Protein AF-A0A1T4VAJ1-F1 (afdb_monomer_lite)

Sequence (185 aa):
MGLVNEIINKNGEKVVIETMNCLQVTEAFKRIKGWEIISSFSVGGFLYLGFSKNMPGKMIVISDSKAKILDCNDGSLVECNAEYDEREYVAICDMIEDEYITLVGPYGGSISHETTSGERVEIEYLGEKVTPYKTLKYEQILFVDTMGNREIIYRSNPPYLYGFSDDGNYFVLADDGGIDVLRRI

Radius of gyration: 16.95 Å; chains: 1; bounding box: 41×31×48 Å

Secondary structure (DSSP, 8-state):
-PPEEEEE-TTS-EEEEEPPPHHHHHHHHTTSTTEEEEEEE--TTEEEEEE-SSSTTEEEEEESS-EEEEETTT--EEEE-EEEETTTTEEEETTEEEEEEEPEETTEE--BSB-TTS-EEEEEEEEEEE-SS-EEEEEEEEEE-TT--EEEEEEESPPSEEEE-TTSSEEEEEETTEEEEEEE-

Organism: NCBI:txid39495

Foldseek 3Di:
DFDWDFFQFPVRDTDIDGFDDPVSLQVLQVPDPQKDWQEWDADPQWFKKFADPVQRQWMWTDGPVFIWIARNVRRDIDTWDKDADLVQQWIDTPVDPPDTTHIAWLSDTDAAQAAPLGKGKDKAWGGWDDDPVDIFTWIWIWTQDSVRDTTTNGIGGDAGDWHAGNNRQKIWTHHNRHIIMMGGD

Structure (mmCIF, N/CA/C/O backbone):
data_AF-A0A1T4VAJ1-F1
#
_entry.id   AF-A0A1T4VAJ1-F1
#
loop_
_atom_site.group_PDB
_atom_site.id
_atom_site.type_symbol
_atom_site.label_atom_id
_atom_site.label_alt_id
_atom_site.label_comp_id
_atom_site.label_asym_id
_atom_site.label_entity_id
_atom_site.label_seq_id
_atom_site.pdbx_PDB_ins_code
_atom_site.Cartn_x
_atom_site.Cartn_y
_atom_site.Cartn_z
_atom_site.occupancy
_atom_site.B_iso_or_equiv
_atom_site.auth_seq_id
_atom_site.auth_comp_id
_atom_site.auth_asym_id
_atom_site.auth_atom_id
_atom_site.pdbx_PDB_model_num
ATOM 1 N N . MET A 1 1 ? -4.307 -13.082 17.504 1.00 61.44 1 MET A N 1
ATOM 2 C CA . MET A 1 1 ? -5.478 -12.296 17.954 1.00 61.44 1 MET A CA 1
ATOM 3 C C . MET A 1 1 ? -5.102 -10.829 17.848 1.00 61.44 1 MET A C 1
ATOM 5 O O . MET A 1 1 ? -3.915 -10.540 17.986 1.00 61.44 1 MET A O 1
ATOM 9 N N . GLY A 1 2 ? -6.035 -9.948 17.494 1.00 77.56 2 GLY A N 1
ATOM 10 C CA . GLY A 1 2 ? -5.771 -8.516 17.361 1.00 77.56 2 GLY A CA 1
ATOM 11 C C . GLY A 1 2 ? -5.472 -7.838 18.698 1.00 77.56 2 GLY A C 1
ATOM 12 O O . GLY A 1 2 ? -5.659 -8.445 19.756 1.00 77.56 2 GLY A O 1
ATOM 13 N N . LEU A 1 3 ? -5.016 -6.581 18.678 1.00 85.81 3 LEU A N 1
ATOM 14 C CA . LEU A 1 3 ? -4.903 -5.793 19.909 1.00 85.81 3 LEU A CA 1
ATOM 15 C C . LEU A 1 3 ? -6.240 -5.117 20.203 1.00 85.81 3 LEU A C 1
ATOM 17 O O . LEU A 1 3 ? -6.785 -4.389 19.373 1.00 85.81 3 LEU A O 1
ATOM 21 N N . VAL A 1 4 ? -6.751 -5.323 21.413 1.00 91.88 4 VAL A N 1
ATOM 22 C CA . VAL A 1 4 ? -7.978 -4.676 21.878 1.00 91.88 4 VAL A CA 1
ATOM 23 C C . VAL A 1 4 ? -7.638 -3.307 22.466 1.00 91.88 4 VAL A C 1
ATOM 25 O O . VAL A 1 4 ? -6.795 -3.195 23.356 1.00 91.88 4 VAL A O 1
ATOM 28 N N . ASN A 1 5 ? -8.296 -2.258 21.977 1.00 91.12 5 ASN A N 1
ATOM 29 C CA . ASN A 1 5 ? -8.091 -0.880 22.409 1.00 91.12 5 ASN A CA 1
ATOM 30 C C . ASN A 1 5 ? -9.412 -0.224 22.813 1.00 91.12 5 ASN A C 1
ATOM 32 O O . ASN A 1 5 ? -10.396 -0.301 22.085 1.00 91.12 5 ASN A O 1
ATOM 36 N N . GLU A 1 6 ? -9.408 0.474 23.950 1.00 95.12 6 GLU A N 1
ATOM 37 C CA . GLU A 1 6 ? -10.436 1.465 24.281 1.00 95.12 6 GLU A CA 1
ATOM 38 C C . GLU A 1 6 ? -10.053 2.801 23.630 1.00 95.12 6 GLU A C 1
ATOM 40 O O . GLU A 1 6 ? -8.924 3.279 23.801 1.00 95.12 6 GLU A O 1
ATOM 45 N N . ILE A 1 7 ? -10.985 3.380 22.876 1.00 95.75 7 ILE A N 1
ATOM 46 C CA . ILE A 1 7 ? -10.828 4.647 22.154 1.00 95.75 7 ILE A CA 1
ATOM 47 C C . ILE A 1 7 ? -12.037 5.553 22.416 1.00 95.75 7 ILE A C 1
ATOM 49 O O . ILE A 1 7 ? -13.093 5.088 22.843 1.00 95.75 7 ILE A O 1
ATOM 53 N N . ILE A 1 8 ? -11.890 6.842 22.124 1.00 96.69 8 ILE A N 1
ATOM 54 C CA . ILE A 1 8 ? -12.976 7.821 22.077 1.00 96.69 8 ILE A CA 1
ATOM 55 C C . ILE A 1 8 ? -13.387 8.006 20.618 1.00 96.69 8 ILE A C 1
ATOM 57 O O . ILE A 1 8 ? -12.572 8.424 19.794 1.00 96.69 8 ILE A O 1
ATOM 61 N N . ASN A 1 9 ? -14.632 7.670 20.281 1.00 94.81 9 ASN A N 1
ATOM 62 C CA . ASN A 1 9 ? -15.145 7.828 18.920 1.00 94.81 9 ASN A CA 1
ATOM 63 C C . ASN A 1 9 ? -15.472 9.303 18.601 1.00 94.81 9 ASN A C 1
ATOM 65 O O . ASN A 1 9 ? -15.407 10.186 19.458 1.00 94.81 9 ASN A O 1
ATOM 69 N N . LYS A 1 10 ? -15.895 9.577 17.362 1.00 92.25 10 LYS A N 1
ATOM 70 C CA . LYS A 1 10 ? -16.293 10.927 16.916 1.00 92.25 10 LYS A CA 1
ATOM 71 C C . LYS A 1 10 ? -17.448 11.567 17.711 1.00 92.25 10 LYS A C 1
ATOM 73 O O . LYS A 1 10 ? -17.618 12.778 17.640 1.00 92.25 10 LYS A O 1
ATOM 78 N N . ASN A 1 11 ? -18.230 10.775 18.449 1.00 94.25 11 ASN A N 1
ATOM 79 C CA . ASN A 1 11 ? -19.327 11.246 19.298 1.00 94.25 11 ASN A CA 1
ATOM 80 C C . ASN A 1 11 ? -18.877 11.521 20.748 1.00 94.25 11 ASN A C 1
ATOM 82 O O . ASN A 1 11 ? -19.698 11.905 21.576 1.00 94.25 11 ASN A O 1
ATOM 86 N N . GLY A 1 12 ? -17.598 11.310 21.080 1.00 93.25 12 GLY A N 1
ATOM 87 C CA . GLY A 1 12 ? -17.085 11.434 22.447 1.00 93.25 12 GLY A CA 1
ATOM 88 C C . GLY A 1 12 ? -17.345 10.205 23.327 1.00 93.25 12 GLY A C 1
ATOM 89 O O . GLY A 1 12 ? -17.143 10.263 24.539 1.00 93.25 12 GLY A O 1
ATOM 90 N N . GLU A 1 13 ? -17.788 9.091 22.745 1.00 95.69 13 GLU A N 1
ATOM 91 C CA . GLU A 1 13 ? -18.124 7.873 23.480 1.00 95.69 13 GLU A CA 1
ATOM 92 C C . GLU A 1 13 ? -16.915 6.942 23.567 1.00 95.69 13 GLU A C 1
ATOM 94 O O . GLU A 1 13 ? -16.177 6.754 22.595 1.00 95.69 13 GLU A O 1
ATOM 99 N N . LYS A 1 14 ? -16.749 6.307 24.730 1.00 95.94 14 LYS A N 1
ATOM 100 C CA . LYS A 1 14 ? -15.786 5.218 24.903 1.00 95.94 14 LYS A CA 1
ATOM 101 C C . LYS A 1 14 ? -16.282 3.971 24.184 1.00 95.94 14 LYS A C 1
ATOM 103 O O . LYS A 1 14 ? -17.345 3.451 24.516 1.00 95.94 14 LYS A O 1
ATOM 108 N N . VAL A 1 15 ? -15.486 3.470 23.249 1.00 95.88 15 VAL A N 1
ATOM 109 C CA . VAL A 1 15 ? -15.759 2.231 22.517 1.00 95.88 15 VAL A CA 1
ATOM 110 C C . VAL A 1 15 ? -14.533 1.328 22.522 1.00 95.88 15 VAL A C 1
ATOM 112 O O . VAL A 1 15 ? -13.397 1.795 22.605 1.00 95.88 15 VAL A O 1
ATOM 115 N N . VAL A 1 16 ? -14.769 0.021 22.436 1.00 95.62 16 VAL A N 1
ATOM 116 C CA . VAL A 1 16 ? -13.712 -0.986 22.336 1.00 95.62 16 VAL A CA 1
ATOM 117 C C . VAL A 1 16 ? -13.604 -1.440 20.887 1.00 95.62 16 VAL A C 1
ATOM 119 O O . VAL A 1 16 ? -14.599 -1.844 20.288 1.00 95.62 16 VAL A O 1
ATOM 122 N N . ILE A 1 17 ? -12.395 -1.390 20.336 1.00 94.81 17 ILE A N 1
ATOM 123 C CA . ILE A 1 17 ? -12.074 -1.901 19.002 1.00 94.81 17 ILE A CA 1
ATOM 124 C C . ILE A 1 17 ? -11.013 -2.998 19.095 1.00 94.81 17 ILE A C 1
ATOM 126 O O . ILE A 1 17 ? -10.164 -2.977 19.985 1.00 94.81 17 ILE A O 1
ATOM 130 N N . GLU A 1 18 ? -11.032 -3.939 18.156 1.00 95.06 18 GLU A N 1
ATOM 131 C CA . GLU A 1 18 ? -9.945 -4.900 17.943 1.00 95.06 18 GLU A CA 1
ATOM 132 C C . GLU A 1 18 ? -9.210 -4.525 16.654 1.00 95.06 18 GLU A C 1
ATOM 134 O O . GLU A 1 18 ? -9.843 -4.433 15.600 1.00 95.06 18 GLU A O 1
ATOM 139 N N . THR A 1 19 ? -7.900 -4.283 16.734 1.00 95.06 19 THR A N 1
ATOM 140 C CA . THR A 1 19 ? -7.058 -4.030 15.557 1.00 95.06 19 THR A CA 1
ATOM 141 C C . THR A 1 19 ? -6.743 -5.324 14.819 1.00 95.06 19 THR A C 1
ATOM 143 O O . THR A 1 19 ? -6.720 -6.400 15.410 1.00 95.06 19 THR A O 1
ATOM 146 N N . MET A 1 20 ? -6.459 -5.234 13.525 1.00 95.75 20 MET A N 1
ATOM 147 C CA . MET A 1 20 ? -6.006 -6.374 12.735 1.00 95.75 20 MET A CA 1
ATOM 148 C C . MET A 1 20 ? -4.487 -6.534 12.863 1.00 95.75 20 MET A C 1
ATOM 150 O O . MET A 1 20 ? -3.746 -5.559 12.798 1.00 95.75 20 MET A O 1
ATOM 154 N N . ASN A 1 21 ? -4.019 -7.767 13.058 1.00 91.94 21 ASN A N 1
ATOM 155 C CA . ASN A 1 21 ? -2.609 -8.129 12.862 1.00 91.94 21 ASN A CA 1
ATOM 156 C C . ASN A 1 21 ? -2.344 -8.537 11.399 1.00 91.94 21 ASN A C 1
ATOM 158 O O . ASN A 1 21 ? -3.285 -8.726 10.627 1.00 91.94 21 ASN A O 1
ATOM 162 N N . CYS A 1 22 ? -1.074 -8.745 11.039 1.00 89.94 22 CYS A N 1
ATOM 163 C CA . CYS A 1 22 ? -0.660 -9.098 9.674 1.00 89.94 22 CYS A CA 1
ATOM 164 C C . CYS A 1 22 ? -1.377 -10.335 9.101 1.00 89.94 22 CYS A C 1
ATOM 166 O O . CYS A 1 22 ? -1.758 -10.341 7.932 1.00 89.94 22 CYS A O 1
ATOM 168 N N . LEU A 1 23 ? -1.643 -11.361 9.921 1.00 91.69 23 LEU A N 1
ATOM 169 C CA . LEU A 1 23 ? -2.388 -12.546 9.483 1.00 91.69 23 LEU A CA 1
ATOM 170 C C . LEU A 1 23 ? -3.848 -12.202 9.174 1.00 91.69 23 LEU A C 1
ATOM 172 O O . LEU A 1 23 ? -4.385 -12.657 8.173 1.00 91.69 23 LEU A O 1
ATOM 176 N N . GLN A 1 24 ? -4.496 -11.383 10.007 1.00 95.19 24 GLN A N 1
ATOM 177 C CA . GLN A 1 24 ? -5.877 -10.947 9.770 1.00 95.19 24 GLN A CA 1
ATOM 178 C C . GLN A 1 24 ? -5.996 -10.073 8.515 1.00 95.19 24 GLN A C 1
ATOM 180 O O . GLN A 1 24 ? -6.975 -10.221 7.787 1.00 95.19 24 GLN A O 1
ATOM 185 N N . VAL A 1 25 ? -5.009 -9.208 8.256 1.00 95.50 25 VAL A N 1
ATOM 186 C CA . VAL A 1 25 ? -4.908 -8.405 7.022 1.00 95.50 25 VAL A CA 1
ATOM 187 C C . VAL A 1 25 ? -4.742 -9.316 5.803 1.00 95.50 25 VAL A C 1
ATOM 189 O O . VAL A 1 25 ? -5.547 -9.258 4.878 1.00 95.50 25 VAL A O 1
ATOM 192 N N . THR A 1 26 ? -3.796 -10.258 5.851 1.00 94.56 26 THR A N 1
ATOM 193 C CA . THR A 1 26 ? -3.579 -11.251 4.784 1.00 94.56 26 THR A CA 1
ATOM 194 C C . THR A 1 26 ? -4.850 -12.053 4.480 1.00 94.56 26 THR A C 1
ATOM 196 O O . THR A 1 26 ? -5.229 -12.231 3.324 1.00 94.56 26 THR A O 1
ATOM 199 N N . GLU A 1 27 ? -5.546 -12.536 5.511 1.00 96.25 27 GLU A N 1
ATOM 200 C CA . GLU A 1 27 ? -6.800 -13.272 5.331 1.00 96.25 27 GLU A CA 1
ATOM 201 C C . GLU A 1 27 ? -7.932 -12.387 4.796 1.00 96.25 27 GLU A C 1
ATOM 203 O O . GLU A 1 27 ? -8.827 -12.897 4.125 1.00 96.25 27 GLU A O 1
ATOM 208 N N . ALA A 1 28 ? -7.92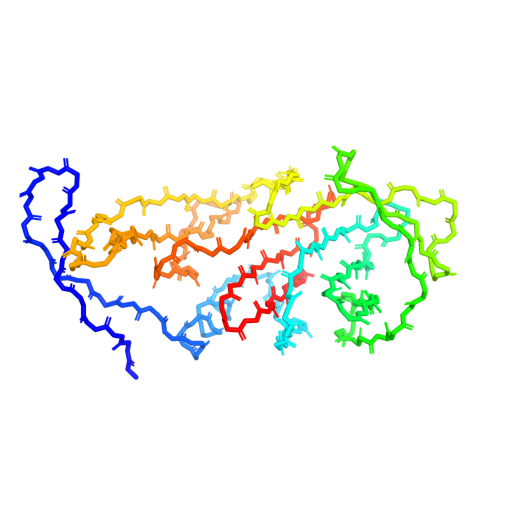3 -11.081 5.077 1.00 97.06 28 ALA A N 1
ATOM 209 C CA . ALA A 1 28 ? -8.872 -10.140 4.489 1.00 97.06 28 ALA A CA 1
ATOM 210 C C . ALA A 1 28 ? -8.619 -9.921 3.000 1.00 97.06 28 ALA A C 1
ATOM 212 O O . ALA A 1 28 ? -9.556 -10.010 2.211 1.00 97.06 28 ALA A O 1
ATOM 213 N N . PHE A 1 29 ? -7.361 -9.751 2.598 1.00 97.38 29 PHE A N 1
ATOM 214 C CA . PHE A 1 29 ? -6.995 -9.656 1.187 1.00 97.38 29 PHE A CA 1
ATOM 215 C C . PHE A 1 29 ? -7.433 -10.881 0.381 1.00 97.38 29 PHE A C 1
ATOM 217 O O . PHE A 1 29 ? -8.002 -10.729 -0.695 1.00 97.38 29 PHE A O 1
ATOM 224 N N . LYS A 1 30 ? -7.293 -12.093 0.931 1.00 96.81 30 LYS A N 1
ATOM 225 C CA . LYS A 1 30 ? -7.767 -13.332 0.281 1.00 96.81 30 LYS A CA 1
ATOM 226 C C . LYS A 1 30 ? -9.283 -13.390 0.051 1.00 96.81 30 LYS A C 1
ATOM 228 O O . LYS A 1 30 ? -9.741 -14.231 -0.721 1.00 96.81 30 LYS A O 1
ATOM 233 N N . ARG A 1 31 ? -10.079 -12.558 0.734 1.00 96.75 31 ARG A N 1
ATOM 234 C CA . ARG A 1 31 ? -11.540 -12.491 0.541 1.00 96.75 31 ARG A CA 1
ATOM 235 C C . ARG A 1 31 ? -11.950 -11.550 -0.590 1.00 96.75 31 ARG A C 1
ATOM 237 O O . ARG A 1 31 ? -13.095 -11.629 -1.041 1.00 96.75 31 ARG A O 1
ATOM 244 N N . ILE A 1 32 ? -11.039 -10.708 -1.077 1.00 96.81 32 ILE A N 1
ATOM 245 C CA . ILE A 1 32 ? -11.301 -9.814 -2.203 1.00 96.81 32 ILE A CA 1
ATOM 246 C C . ILE A 1 32 ? -11.349 -10.648 -3.484 1.00 96.81 32 ILE A C 1
ATOM 248 O O . ILE A 1 32 ? -10.356 -11.220 -3.927 1.00 96.81 32 ILE A O 1
ATOM 252 N N . LYS A 1 33 ? -12.532 -10.746 -4.092 1.00 94.75 33 LYS A N 1
ATOM 253 C CA . LYS A 1 33 ? -12.722 -11.532 -5.317 1.00 94.75 33 LYS A CA 1
ATOM 254 C C . LYS A 1 33 ? -12.027 -10.868 -6.502 1.00 94.75 33 LYS A C 1
ATOM 256 O O . LYS A 1 33 ? -12.171 -9.668 -6.696 1.00 94.75 33 LYS A O 1
ATOM 261 N N . GLY A 1 34 ? -11.360 -11.672 -7.330 1.00 95.50 34 GLY A N 1
ATOM 262 C CA . GLY A 1 34 ? -10.657 -11.183 -8.522 1.00 95.50 34 GLY A CA 1
ATOM 263 C C . GLY A 1 34 ? -9.311 -10.527 -8.219 1.00 95.50 34 GLY A C 1
ATOM 264 O O . GLY A 1 34 ? -8.762 -9.865 -9.090 1.00 95.50 34 GLY A O 1
ATOM 265 N N . TRP A 1 35 ? -8.792 -10.703 -7.003 1.00 97.50 35 TRP A N 1
ATOM 266 C CA . TRP A 1 35 ? -7.487 -10.209 -6.589 1.00 97.50 35 TRP A CA 1
ATOM 267 C C . TRP A 1 35 ? -6.701 -11.315 -5.888 1.00 97.50 35 TRP A C 1
ATOM 269 O O . TRP A 1 35 ? -7.268 -12.162 -5.196 1.00 97.50 35 TRP A O 1
ATOM 279 N N . GLU A 1 36 ? -5.386 -11.294 -6.052 1.00 97.38 36 GLU A N 1
ATOM 280 C CA . GLU A 1 36 ? -4.451 -12.171 -5.354 1.00 97.38 36 GLU A CA 1
ATOM 281 C C . GLU A 1 36 ? -3.311 -11.374 -4.732 1.00 97.38 36 GLU A C 1
ATOM 283 O O . GLU A 1 36 ? -2.929 -10.320 -5.231 1.00 97.38 36 GLU A O 1
ATOM 288 N N . ILE A 1 37 ? -2.750 -11.893 -3.644 1.00 97.44 37 ILE A N 1
ATOM 289 C CA . ILE A 1 37 ? -1.563 -11.319 -3.009 1.00 97.44 37 ILE A CA 1
ATOM 290 C C . ILE A 1 37 ? -0.342 -11.797 -3.794 1.00 97.44 37 ILE A C 1
ATOM 292 O O . ILE A 1 37 ? -0.090 -13.002 -3.839 1.00 97.44 37 ILE A O 1
ATOM 296 N N . ILE A 1 38 ? 0.420 -10.871 -4.379 1.00 96.94 38 ILE A N 1
ATOM 297 C CA . ILE A 1 38 ? 1.637 -11.203 -5.138 1.00 96.94 38 ILE A CA 1
ATOM 298 C C . ILE A 1 38 ? 2.901 -11.055 -4.300 1.00 96.94 38 ILE A C 1
ATOM 300 O O . ILE A 1 38 ? 3.867 -11.782 -4.512 1.00 96.94 38 ILE A O 1
ATOM 304 N N . SER A 1 39 ? 2.904 -10.147 -3.322 1.00 95.94 39 SER A N 1
ATOM 305 C CA . SER A 1 39 ? 4.051 -9.959 -2.437 1.00 95.94 39 SER A CA 1
ATOM 306 C C . SER A 1 39 ? 3.629 -9.343 -1.108 1.00 95.94 39 SER A C 1
ATOM 308 O O . SER A 1 39 ? 2.687 -8.555 -1.046 1.00 95.94 39 SER A O 1
ATOM 310 N N . SER A 1 40 ? 4.340 -9.726 -0.053 1.00 95.81 40 SER A N 1
ATOM 311 C CA . SER A 1 40 ? 4.228 -9.175 1.296 1.00 95.81 40 SER A CA 1
ATOM 312 C C . SER A 1 40 ? 5.623 -9.183 1.907 1.00 95.81 40 SER A C 1
ATOM 314 O O . SER A 1 40 ? 6.240 -10.244 2.048 1.00 95.81 40 SER A O 1
ATOM 316 N N . PHE A 1 41 ? 6.177 -8.005 2.184 1.00 95.25 41 PHE A N 1
ATOM 317 C CA . PHE A 1 41 ? 7.563 -7.876 2.630 1.00 95.25 41 PHE A CA 1
ATOM 318 C C . PHE A 1 41 ? 7.770 -6.650 3.515 1.00 95.25 41 PHE A C 1
ATOM 320 O O . PHE A 1 41 ? 7.150 -5.607 3.337 1.00 95.25 41 PHE A O 1
ATOM 327 N N . SER A 1 42 ? 8.699 -6.754 4.462 1.00 93.94 42 SER A N 1
ATOM 328 C CA . SER A 1 42 ? 9.073 -5.629 5.320 1.00 93.94 42 SER A CA 1
ATOM 329 C C . SER A 1 42 ? 10.132 -4.745 4.658 1.00 93.94 42 SER A C 1
ATOM 331 O O . SER A 1 42 ? 11.074 -5.239 4.030 1.00 93.94 42 SER A O 1
ATOM 333 N N . VAL A 1 43 ? 10.017 -3.432 4.864 1.00 93.56 43 VAL A N 1
ATOM 334 C CA . VAL A 1 43 ? 10.985 -2.427 4.404 1.00 93.56 43 VAL A CA 1
ATOM 335 C C . VAL A 1 43 ? 11.428 -1.588 5.596 1.00 93.56 43 VAL A C 1
ATOM 337 O O . VAL A 1 43 ? 10.675 -0.767 6.108 1.00 93.56 43 VAL A O 1
ATOM 340 N N . GLY A 1 44 ? 12.659 -1.805 6.060 1.00 93.06 44 GLY A N 1
ATOM 341 C CA . GLY A 1 44 ? 13.256 -0.945 7.083 1.00 93.06 44 GLY A CA 1
ATOM 342 C C . GLY A 1 44 ? 13.513 0.449 6.516 1.00 93.06 44 GLY A C 1
ATOM 343 O O . GLY A 1 44 ? 14.058 0.553 5.421 1.00 93.06 44 GLY A O 1
ATOM 344 N N . GLY A 1 45 ? 13.107 1.490 7.248 1.00 94.19 45 GLY A N 1
ATOM 345 C CA . GLY A 1 45 ? 13.313 2.880 6.834 1.00 94.19 45 GLY A CA 1
ATOM 346 C C . GLY A 1 45 ? 12.528 3.269 5.581 1.00 94.19 45 GLY A C 1
ATOM 347 O O . GLY A 1 45 ? 13.054 4.007 4.758 1.00 94.19 45 GLY A O 1
ATOM 348 N N . PHE A 1 46 ? 11.317 2.730 5.391 1.00 96.44 46 PHE A N 1
ATOM 349 C CA . PHE A 1 46 ? 10.460 3.048 4.245 1.00 96.44 46 PHE A CA 1
ATOM 350 C C . PHE A 1 46 ? 10.244 4.563 4.088 1.00 96.44 46 PHE A C 1
ATOM 352 O O . PHE A 1 46 ? 9.864 5.234 5.049 1.00 96.44 46 PHE A O 1
ATOM 359 N N . LEU A 1 47 ? 10.462 5.081 2.875 1.00 96.69 47 LEU A N 1
ATOM 360 C CA . LEU A 1 47 ? 10.291 6.498 2.548 1.00 96.69 47 LEU A CA 1
ATOM 361 C C . LEU A 1 47 ? 9.210 6.715 1.493 1.00 96.69 47 LEU A C 1
ATOM 363 O O . LEU A 1 47 ? 8.307 7.515 1.713 1.00 96.69 47 LEU A O 1
ATOM 367 N N . TYR A 1 48 ? 9.300 6.022 0.357 1.00 97.88 48 TYR A N 1
ATOM 368 C CA . TYR A 1 48 ? 8.401 6.229 -0.778 1.00 97.88 48 TYR A CA 1
ATOM 369 C C . TYR A 1 48 ? 8.223 4.953 -1.599 1.00 97.88 48 TYR A C 1
ATOM 371 O O . TYR A 1 48 ? 9.074 4.064 -1.592 1.00 97.88 48 TYR A O 1
ATOM 379 N N . LEU A 1 49 ? 7.144 4.890 -2.370 1.00 98.06 49 LEU A N 1
ATOM 380 C CA . LEU A 1 49 ? 6.992 3.973 -3.494 1.00 98.06 49 LEU A CA 1
ATOM 381 C C . LEU A 1 49 ? 6.325 4.668 -4.678 1.00 98.06 49 LEU A C 1
ATOM 383 O O . LEU A 1 49 ? 5.755 5.744 -4.520 1.00 98.06 49 LEU A O 1
ATOM 387 N N . GLY A 1 50 ? 6.371 4.051 -5.852 1.00 97.75 50 GLY A N 1
ATOM 388 C CA . GLY A 1 50 ? 5.700 4.562 -7.043 1.00 97.75 50 GLY A CA 1
ATOM 389 C C . GLY A 1 50 ? 5.525 3.485 -8.102 1.00 97.75 50 GLY A C 1
ATOM 390 O O . GLY A 1 50 ? 6.426 2.675 -8.313 1.00 97.75 50 GLY A O 1
ATOM 391 N N . PHE A 1 51 ? 4.371 3.458 -8.761 1.00 97.81 51 PHE A N 1
ATOM 392 C CA . PHE A 1 51 ? 4.146 2.587 -9.914 1.00 97.81 51 PHE A CA 1
ATOM 393 C C . PHE A 1 51 ? 4.680 3.252 -11.178 1.00 97.81 51 PHE A C 1
ATOM 395 O O . PHE A 1 51 ? 4.494 4.451 -11.379 1.00 97.81 51 PHE A O 1
ATOM 402 N N . SER A 1 52 ? 5.316 2.463 -12.035 1.00 97.06 52 SER A N 1
ATOM 403 C CA . SER A 1 52 ? 5.696 2.921 -13.365 1.00 97.06 52 SER A CA 1
ATOM 404 C C . SER A 1 52 ? 4.469 3.030 -14.265 1.00 97.06 52 SER A C 1
ATOM 406 O O . SER A 1 52 ? 3.643 2.125 -14.329 1.00 97.06 52 SER A O 1
ATOM 408 N N . LYS A 1 53 ? 4.367 4.129 -15.003 1.00 94.62 53 LYS A N 1
ATOM 409 C CA . LYS A 1 53 ? 3.381 4.355 -16.063 1.00 94.62 53 LYS A CA 1
ATOM 410 C C . LYS A 1 53 ? 3.790 3.679 -17.363 1.00 94.62 53 LYS A C 1
ATOM 412 O O . LYS A 1 53 ? 2.925 3.201 -18.096 1.00 94.62 53 LYS A O 1
ATOM 417 N N . ASN A 1 54 ? 5.092 3.624 -17.650 1.00 94.25 54 ASN A N 1
ATOM 418 C CA . ASN A 1 54 ? 5.607 3.004 -18.873 1.00 94.25 54 ASN A CA 1
ATOM 419 C C . ASN A 1 54 ? 5.625 1.470 -18.769 1.00 94.25 54 ASN A C 1
ATOM 421 O O . ASN A 1 54 ? 5.471 0.771 -19.771 1.00 94.25 54 ASN A O 1
ATOM 425 N N . MET A 1 5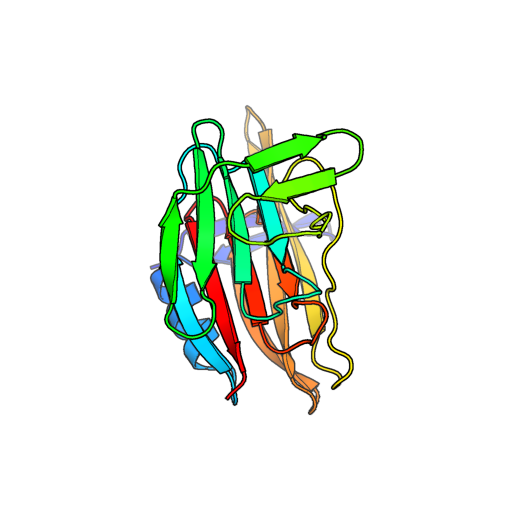5 ? 5.780 0.943 -17.554 1.00 94.69 55 MET A N 1
ATOM 426 C CA . MET A 1 55 ? 5.801 -0.479 -17.222 1.00 94.69 55 MET A CA 1
ATOM 427 C C . MET A 1 55 ? 4.893 -0.754 -16.006 1.00 94.69 55 MET A C 1
ATOM 429 O O . MET A 1 55 ? 5.406 -0.999 -14.917 1.00 94.69 55 MET A O 1
ATOM 433 N N . PRO A 1 56 ? 3.554 -0.781 -16.169 1.00 89.56 56 PRO A N 1
ATOM 434 C CA . PRO A 1 56 ? 2.589 -0.842 -15.057 1.00 89.56 56 PRO A CA 1
ATOM 435 C C . PRO A 1 56 ? 2.802 -1.957 -14.028 1.00 89.56 56 PRO A C 1
ATOM 437 O O . PRO A 1 56 ? 2.473 -1.796 -12.858 1.00 89.56 56 PRO A O 1
ATOM 440 N N . GLY A 1 57 ? 3.407 -3.075 -14.438 1.00 95.44 57 GLY A N 1
ATOM 441 C CA . GLY A 1 57 ? 3.779 -4.173 -13.545 1.00 95.44 57 GLY A CA 1
ATOM 442 C C . GLY A 1 57 ? 5.063 -3.959 -12.743 1.00 95.44 57 GLY A C 1
ATOM 443 O O . GLY A 1 57 ? 5.562 -4.920 -12.167 1.00 95.44 57 GLY A O 1
ATOM 444 N N . LYS A 1 58 ? 5.642 -2.757 -12.730 1.00 97.56 58 LYS A N 1
ATOM 445 C CA . LYS A 1 58 ? 6.840 -2.422 -11.958 1.00 97.56 58 LYS A CA 1
ATOM 446 C C . LYS A 1 58 ? 6.525 -1.325 -10.949 1.00 97.56 58 LYS A C 1
ATOM 448 O O . LYS A 1 58 ? 5.917 -0.310 -11.284 1.00 97.56 58 LYS A O 1
ATOM 453 N N . MET A 1 59 ? 7.003 -1.511 -9.724 1.00 97.94 59 MET A N 1
ATOM 454 C CA . MET A 1 59 ? 6.874 -0.532 -8.650 1.00 97.94 59 MET A CA 1
ATOM 455 C C . MET A 1 59 ? 8.237 -0.274 -8.017 1.00 97.94 59 MET A C 1
ATOM 457 O O . MET A 1 59 ? 8.899 -1.211 -7.572 1.00 97.94 59 MET A O 1
ATOM 461 N N . ILE A 1 60 ? 8.656 0.988 -7.953 1.00 98.12 60 ILE A N 1
ATOM 462 C CA . ILE A 1 60 ? 9.826 1.381 -7.169 1.00 98.12 60 ILE A CA 1
ATOM 463 C C . ILE A 1 60 ? 9.459 1.468 -5.692 1.00 98.12 60 ILE A C 1
ATOM 465 O O . ILE A 1 60 ? 8.384 1.943 -5.338 1.00 98.12 60 ILE A O 1
ATOM 469 N N . VAL A 1 61 ? 10.363 1.014 -4.831 1.00 98.12 61 VAL A N 1
ATOM 470 C CA . VAL A 1 61 ? 10.286 1.118 -3.375 1.00 98.12 61 VAL A CA 1
ATOM 471 C C . VAL A 1 61 ? 11.593 1.718 -2.881 1.00 98.12 61 VAL A C 1
ATOM 473 O O . VAL A 1 61 ? 12.663 1.160 -3.123 1.00 98.12 61 VAL A O 1
ATOM 476 N N . ILE A 1 62 ? 11.508 2.845 -2.185 1.00 97.56 62 ILE A N 1
ATOM 477 C CA . ILE A 1 62 ? 12.643 3.617 -1.684 1.00 97.56 62 ILE A CA 1
ATOM 478 C C . ILE A 1 62 ? 12.634 3.568 -0.159 1.00 97.56 62 ILE A C 1
ATOM 480 O O . ILE A 1 62 ? 11.633 3.890 0.489 1.00 97.56 62 ILE A O 1
ATOM 484 N N . SER A 1 63 ? 13.768 3.177 0.412 1.00 96.19 63 SER A N 1
ATOM 485 C CA . SER A 1 63 ? 14.064 3.302 1.833 1.00 96.19 63 SER A CA 1
ATOM 486 C C . SER A 1 63 ? 15.243 4.243 2.073 1.00 96.19 63 SER A C 1
ATOM 488 O O . SER A 1 63 ? 15.928 4.655 1.140 1.00 96.19 63 SER A O 1
ATOM 490 N N . ASP A 1 64 ? 15.517 4.533 3.342 1.00 93.56 64 ASP A N 1
ATOM 491 C CA . ASP A 1 64 ? 16.663 5.325 3.813 1.00 93.56 64 ASP A CA 1
ATOM 492 C C . ASP A 1 64 ? 18.048 4.831 3.356 1.00 93.56 64 ASP A C 1
ATOM 494 O O . ASP A 1 64 ? 19.041 5.549 3.466 1.00 93.56 64 ASP A O 1
ATOM 498 N N . SER A 1 65 ? 18.127 3.594 2.875 1.00 90.50 65 SER A N 1
ATOM 499 C CA . SER A 1 65 ? 19.374 2.879 2.622 1.00 90.50 65 SER A CA 1
ATOM 500 C C . SER A 1 65 ? 19.476 2.325 1.208 1.00 90.50 65 SER A C 1
ATOM 502 O O . SER A 1 65 ? 20.589 2.041 0.764 1.00 90.50 65 SER A O 1
ATOM 504 N N . LYS A 1 66 ? 18.355 2.135 0.501 1.00 95.12 66 LYS A N 1
ATOM 505 C CA . LYS A 1 66 ? 18.341 1.562 -0.849 1.00 95.12 66 LYS A CA 1
ATOM 506 C C . LYS A 1 66 ? 17.026 1.778 -1.579 1.00 95.12 66 LYS A C 1
ATOM 508 O O . LYS A 1 66 ? 15.975 1.949 -0.968 1.00 95.12 66 LYS A O 1
ATOM 513 N N . ALA A 1 67 ? 17.093 1.651 -2.899 1.00 97.31 67 ALA A N 1
ATOM 514 C CA . ALA A 1 67 ? 15.933 1.518 -3.759 1.00 97.31 67 ALA A CA 1
ATOM 515 C C . ALA A 1 67 ? 15.834 0.090 -4.311 1.00 97.31 67 ALA A C 1
ATOM 517 O O . ALA A 1 67 ? 16.837 -0.603 -4.514 1.00 97.31 67 ALA A O 1
ATOM 518 N N . LYS A 1 68 ? 14.604 -0.365 -4.529 1.00 97.75 68 LYS A N 1
ATOM 519 C CA . LYS A 1 68 ? 14.291 -1.647 -5.158 1.00 97.75 68 LYS A CA 1
ATOM 520 C C . LYS A 1 68 ? 13.182 -1.470 -6.180 1.00 97.75 68 LYS A C 1
ATOM 522 O O . LYS A 1 68 ? 12.292 -0.652 -5.974 1.00 97.75 68 LYS A O 1
ATOM 527 N N . ILE A 1 69 ? 13.186 -2.300 -7.215 1.00 97.94 69 ILE A N 1
ATOM 528 C CA . ILE A 1 69 ? 12.019 -2.525 -8.065 1.00 97.94 69 ILE A CA 1
ATOM 529 C C . ILE A 1 69 ? 11.359 -3.838 -7.651 1.00 97.94 69 ILE A C 1
ATOM 531 O O . ILE A 1 69 ? 12.011 -4.882 -7.599 1.00 97.94 69 ILE A O 1
ATOM 535 N N . LEU A 1 70 ? 10.062 -3.766 -7.370 1.00 98.19 70 LEU A N 1
ATOM 536 C CA . LEU A 1 70 ? 9.158 -4.904 -7.309 1.00 98.19 70 LEU A CA 1
ATOM 537 C C . LEU A 1 70 ? 8.605 -5.169 -8.715 1.00 98.19 70 LEU A C 1
ATOM 539 O O . LEU A 1 70 ? 8.064 -4.259 -9.345 1.00 98.19 70 LEU A O 1
ATOM 543 N N . ASP A 1 71 ? 8.693 -6.411 -9.185 1.00 97.56 71 ASP A N 1
ATOM 544 C CA . ASP A 1 71 ? 7.858 -6.895 -10.283 1.00 97.56 71 ASP A CA 1
ATOM 545 C C . ASP A 1 71 ? 6.522 -7.386 -9.719 1.00 97.56 71 ASP A C 1
ATOM 547 O O . ASP A 1 71 ? 6.436 -8.395 -9.019 1.00 97.56 71 ASP A O 1
ATOM 551 N N . CYS A 1 72 ? 5.456 -6.653 -10.011 1.00 96.88 72 CYS A N 1
ATOM 552 C CA . CYS A 1 72 ? 4.121 -6.946 -9.520 1.00 96.88 72 CYS A CA 1
ATOM 553 C C . CYS A 1 72 ? 3.479 -8.162 -10.214 1.00 96.88 72 CYS A C 1
ATOM 555 O O . CYS A 1 72 ? 2.395 -8.589 -9.818 1.00 96.88 72 CYS A O 1
ATOM 557 N N . ASN A 1 73 ? 4.118 -8.742 -11.237 1.00 94.44 73 ASN A N 1
ATOM 558 C CA . ASN A 1 73 ? 3.621 -9.941 -11.910 1.00 94.44 73 ASN A CA 1
ATOM 559 C C . ASN A 1 73 ? 4.038 -11.240 -11.222 1.00 94.44 73 ASN A C 1
ATOM 561 O O . ASN A 1 73 ? 3.309 -12.230 -11.314 1.00 94.44 73 ASN A O 1
ATOM 565 N N . ASP A 1 74 ? 5.196 -11.258 -10.570 1.00 94.56 74 ASP A N 1
ATOM 566 C CA . ASP A 1 74 ? 5.731 -12.455 -9.914 1.00 94.56 74 ASP A CA 1
ATOM 567 C C . ASP A 1 74 ? 6.143 -12.230 -8.452 1.00 94.56 74 ASP A C 1
ATOM 569 O O . ASP A 1 74 ? 6.492 -13.184 -7.756 1.00 94.56 74 ASP A O 1
ATOM 573 N N . GLY A 1 75 ? 6.062 -10.988 -7.969 1.00 96.31 75 GLY A N 1
ATOM 574 C CA . GLY A 1 75 ? 6.378 -10.615 -6.596 1.00 96.31 75 GLY A CA 1
ATOM 575 C C . GLY A 1 75 ? 7.872 -10.474 -6.308 1.00 96.31 75 GLY A C 1
ATOM 576 O O . GLY A 1 75 ? 8.237 -10.287 -5.144 1.00 96.31 75 GLY A O 1
ATOM 577 N N . SER A 1 76 ? 8.741 -10.570 -7.320 1.00 96.94 76 SER A N 1
ATOM 578 C CA . SER A 1 76 ? 10.192 -10.488 -7.148 1.00 96.94 76 SER A CA 1
ATOM 579 C C . SER A 1 76 ? 10.659 -9.064 -6.842 1.00 96.94 76 SER A C 1
ATOM 581 O O . SER A 1 76 ? 10.176 -8.091 -7.416 1.00 96.94 76 SER A O 1
ATOM 583 N N . LEU A 1 77 ? 11.627 -8.934 -5.929 1.00 96.81 77 LEU A N 1
ATOM 584 C CA . LEU A 1 77 ? 12.276 -7.662 -5.607 1.00 96.81 77 LEU A CA 1
ATOM 585 C C . LEU A 1 77 ? 13.749 -7.699 -5.990 1.00 96.81 77 LEU A C 1
ATOM 587 O O . LEU A 1 77 ? 14.482 -8.595 -5.566 1.00 96.81 77 LEU A O 1
ATOM 591 N N . VAL A 1 78 ? 14.198 -6.661 -6.687 1.00 97.19 78 VAL A N 1
ATOM 592 C CA . VAL A 1 78 ? 15.595 -6.490 -7.095 1.00 97.19 78 VAL A CA 1
ATOM 593 C C . VAL A 1 78 ? 16.066 -5.091 -6.704 1.00 97.19 78 VAL A C 1
ATOM 595 O O . VAL A 1 78 ? 15.323 -4.125 -6.847 1.00 97.19 78 VAL A O 1
ATOM 598 N N . GLU A 1 79 ? 17.277 -4.977 -6.157 1.00 97.12 79 GLU A N 1
ATOM 599 C CA . GLU A 1 79 ? 17.890 -3.677 -5.842 1.00 97.12 79 GLU A CA 1
ATOM 600 C C . GLU A 1 79 ? 18.220 -2.907 -7.130 1.00 97.12 79 GLU A C 1
ATOM 602 O O . GLU A 1 79 ? 18.682 -3.504 -8.100 1.00 97.12 79 GLU A O 1
ATOM 607 N N . CYS A 1 80 ? 17.969 -1.596 -7.134 1.00 96.25 80 CYS A N 1
ATOM 608 C CA . CYS A 1 80 ? 18.251 -0.683 -8.248 1.00 96.25 80 CYS A CA 1
ATOM 609 C C . CYS A 1 80 ? 19.031 0.539 -7.780 1.00 96.25 80 CYS A C 1
ATOM 611 O O . CYS A 1 80 ? 18.989 0.902 -6.600 1.00 96.25 80 CYS A O 1
ATOM 613 N N . ASN A 1 81 ? 19.648 1.236 -8.733 1.00 96.31 81 ASN A N 1
ATOM 614 C CA . ASN A 1 81 ? 20.099 2.600 -8.504 1.00 96.31 81 ASN A CA 1
ATOM 615 C C . ASN A 1 81 ? 18.968 3.558 -8.876 1.00 96.31 81 ASN A C 1
ATOM 617 O O . ASN A 1 81 ? 18.456 3.527 -9.996 1.00 96.31 81 ASN A O 1
ATOM 621 N N . ALA A 1 82 ? 18.584 4.409 -7.930 1.00 96.31 82 ALA A N 1
ATOM 622 C CA . ALA A 1 82 ? 17.570 5.423 -8.153 1.00 96.31 82 ALA A CA 1
ATOM 623 C C . ALA A 1 82 ? 17.996 6.754 -7.544 1.00 96.31 82 ALA A C 1
ATOM 625 O O . ALA A 1 82 ? 18.574 6.798 -6.457 1.00 96.31 82 ALA A O 1
ATOM 626 N N . GLU A 1 83 ? 17.662 7.830 -8.241 1.00 96.00 83 GLU A N 1
ATOM 627 C CA . GLU A 1 83 ? 17.709 9.190 -7.716 1.00 96.00 83 GLU A CA 1
ATOM 628 C C . GLU A 1 83 ? 16.272 9.673 -7.549 1.00 96.00 83 GLU A C 1
ATOM 630 O O . GLU A 1 83 ? 15.415 9.379 -8.384 1.00 96.00 83 GLU A O 1
ATOM 635 N N . TYR A 1 84 ? 15.993 10.393 -6.465 1.00 95.88 84 TYR A N 1
ATOM 636 C CA . TYR A 1 84 ? 14.656 10.894 -6.184 1.00 95.88 84 TYR A CA 1
ATOM 637 C C . TYR A 1 84 ? 14.690 12.317 -5.637 1.00 95.88 84 TYR A C 1
ATOM 639 O O . TYR A 1 84 ? 15.633 12.718 -4.953 1.00 95.88 84 TYR A O 1
ATOM 647 N N . ASP A 1 85 ? 13.641 13.073 -5.947 1.00 95.62 85 ASP A N 1
ATOM 648 C CA . ASP A 1 85 ? 13.413 14.418 -5.435 1.00 95.62 85 ASP A CA 1
ATOM 649 C C . ASP A 1 85 ? 12.244 14.387 -4.442 1.00 95.62 85 ASP A C 1
ATOM 651 O 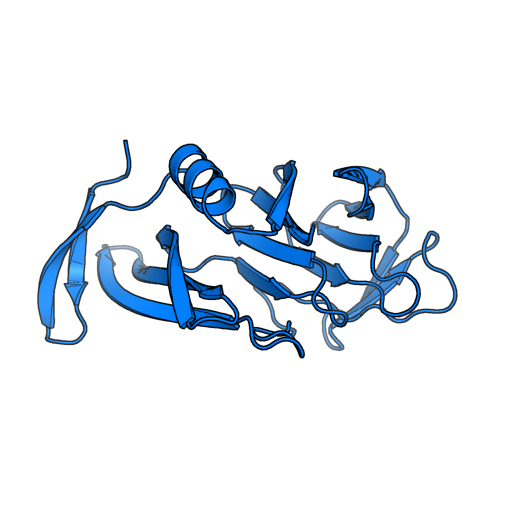O . ASP A 1 85 ? 11.097 14.123 -4.804 1.00 95.62 85 ASP A O 1
ATOM 655 N N . GLU A 1 86 ? 12.542 14.653 -3.171 1.00 92.62 86 GLU A N 1
ATOM 656 C CA . GLU A 1 86 ? 11.564 14.671 -2.075 1.00 92.62 86 GLU A CA 1
ATOM 657 C C . GLU A 1 86 ? 10.568 15.833 -2.153 1.00 92.62 86 GLU A C 1
ATOM 659 O O . GLU A 1 86 ? 9.539 15.797 -1.483 1.00 92.62 86 GLU A O 1
ATOM 664 N N . ARG A 1 87 ? 10.875 16.887 -2.918 1.00 92.88 87 ARG A N 1
ATOM 665 C CA . ARG A 1 87 ? 10.000 18.057 -3.071 1.00 92.88 87 ARG A CA 1
ATOM 666 C C . ARG A 1 87 ? 9.004 17.857 -4.196 1.00 92.88 87 ARG A C 1
ATOM 668 O O . ARG A 1 87 ? 7.838 18.205 -4.043 1.00 92.88 87 ARG A O 1
ATOM 675 N N . GLU A 1 88 ? 9.479 17.306 -5.306 1.00 95.25 88 GLU A N 1
ATOM 676 C CA . GLU A 1 88 ? 8.659 17.054 -6.493 1.00 95.25 88 GLU A CA 1
ATOM 677 C C . GLU A 1 88 ? 7.988 15.671 -6.458 1.00 95.25 88 GLU A C 1
ATOM 679 O O . GLU A 1 88 ? 7.110 15.394 -7.272 1.00 95.25 88 GLU A O 1
ATOM 684 N N . TYR A 1 89 ? 8.369 14.811 -5.505 1.00 96.94 89 TYR A N 1
ATOM 685 C CA . TYR A 1 89 ? 7.886 13.436 -5.361 1.00 96.94 89 TYR A CA 1
ATOM 686 C C . TYR A 1 89 ? 8.032 12.639 -6.660 1.00 96.94 89 TYR A C 1
ATOM 688 O O . TYR A 1 89 ? 7.080 12.032 -7.153 1.00 96.94 89 TYR A O 1
ATOM 696 N N . VAL A 1 90 ? 9.241 12.636 -7.220 1.00 97.00 90 VAL A N 1
ATOM 697 C CA . VAL A 1 90 ? 9.576 11.859 -8.420 1.00 97.00 90 VAL A CA 1
ATOM 698 C C . VAL A 1 90 ? 10.880 11.097 -8.242 1.00 97.00 90 VAL A C 1
ATOM 700 O O . VAL A 1 90 ? 11.780 11.562 -7.545 1.00 97.00 90 VAL A O 1
ATOM 703 N N . ALA A 1 91 ? 10.993 9.944 -8.897 1.00 97.25 91 ALA A N 1
ATOM 704 C CA . ALA A 1 91 ? 12.227 9.176 -8.995 1.00 97.25 91 ALA A CA 1
ATOM 705 C C . ALA A 1 91 ? 12.554 8.810 -10.441 1.00 97.25 91 ALA A C 1
ATOM 707 O O . ALA A 1 91 ? 11.661 8.594 -11.258 1.00 97.25 91 ALA A O 1
ATOM 708 N N . ILE A 1 92 ? 13.845 8.673 -10.714 1.00 96.62 92 ILE A N 1
ATOM 709 C CA . ILE A 1 92 ? 14.382 8.008 -11.902 1.00 96.62 92 ILE A CA 1
ATOM 710 C C . ILE A 1 92 ? 15.132 6.754 -11.453 1.00 96.62 92 ILE A C 1
ATOM 712 O O . ILE A 1 92 ? 15.740 6.744 -10.381 1.00 96.62 92 ILE A O 1
ATOM 716 N N . CYS A 1 93 ? 15.073 5.688 -12.246 1.00 95.19 93 CYS A N 1
ATOM 717 C CA . CYS A 1 93 ? 15.638 4.387 -11.899 1.00 95.19 93 CYS A CA 1
ATOM 718 C C . CYS A 1 93 ? 16.343 3.767 -13.104 1.00 95.19 93 CYS A C 1
ATOM 720 O O . CYS A 1 93 ? 15.827 3.809 -14.216 1.00 95.19 93 CYS A O 1
ATOM 722 N N . ASP A 1 94 ? 17.496 3.142 -12.879 1.00 94.00 94 ASP A N 1
ATOM 723 C CA . ASP A 1 94 ? 18.264 2.466 -13.931 1.00 94.00 94 ASP A CA 1
ATOM 724 C C . ASP A 1 94 ? 17.551 1.251 -14.550 1.00 94.00 94 ASP A C 1
ATOM 726 O O . ASP A 1 94 ? 17.883 0.837 -15.657 1.00 94.00 94 ASP A O 1
ATOM 730 N N . MET A 1 95 ? 16.555 0.688 -13.864 1.00 94.94 95 MET A N 1
ATOM 731 C CA . MET A 1 95 ? 15.751 -0.433 -14.360 1.00 94.94 95 MET A CA 1
ATOM 732 C C . MET A 1 95 ? 14.461 -0.011 -15.082 1.00 94.94 95 MET A C 1
ATOM 734 O O . MET A 1 95 ? 13.761 -0.876 -15.613 1.00 94.94 95 MET A O 1
ATOM 738 N N . ILE A 1 96 ? 14.120 1.282 -15.083 1.00 93.19 96 ILE A N 1
ATOM 739 C CA . ILE A 1 96 ? 12.944 1.844 -15.763 1.00 93.19 96 ILE A CA 1
ATOM 740 C C . ILE A 1 96 ? 13.405 3.112 -16.486 1.00 93.19 96 ILE A C 1
ATOM 742 O O . ILE A 1 96 ? 13.389 4.211 -15.933 1.00 93.19 96 ILE A O 1
ATOM 746 N N . GLU A 1 97 ? 13.878 2.927 -17.717 1.00 87.81 97 GLU A N 1
ATOM 747 C CA . GLU A 1 97 ? 14.448 4.006 -18.525 1.00 87.81 97 GLU A CA 1
ATOM 748 C C . GLU A 1 97 ? 13.378 5.024 -18.963 1.00 87.81 97 GLU A C 1
ATOM 750 O O . GLU A 1 97 ? 12.211 4.685 -19.174 1.00 87.81 97 GLU A O 1
ATOM 755 N N . ASP A 1 98 ? 13.804 6.281 -19.118 1.00 89.94 98 ASP A N 1
ATOM 756 C CA . ASP A 1 98 ? 13.007 7.393 -19.654 1.00 89.94 98 ASP A CA 1
ATOM 757 C C . ASP A 1 98 ? 11.684 7.683 -18.913 1.00 89.94 98 ASP A C 1
ATOM 759 O O . ASP A 1 98 ? 10.707 8.152 -19.507 1.00 89.94 98 ASP A O 1
ATOM 763 N N . GLU A 1 99 ? 11.643 7.452 -17.597 1.00 95.69 99 GLU A N 1
ATOM 764 C CA . GLU A 1 99 ? 10.473 7.750 -16.772 1.00 95.69 99 GLU A CA 1
ATOM 765 C C . GLU A 1 99 ? 10.813 8.514 -15.487 1.00 95.69 99 GLU A C 1
ATOM 767 O O . GLU A 1 99 ? 11.673 8.109 -14.708 1.00 95.69 99 GLU A O 1
ATOM 772 N N . TYR A 1 100 ? 10.054 9.584 -15.227 1.00 96.12 100 TYR A N 1
ATOM 773 C CA . TYR A 1 100 ? 9.923 10.169 -13.893 1.00 96.12 100 TYR A CA 1
ATOM 774 C C . TYR A 1 100 ? 8.752 9.500 -13.171 1.00 96.12 100 TYR A C 1
ATOM 776 O O . TYR A 1 100 ? 7.589 9.854 -13.384 1.00 96.12 100 TYR A O 1
ATOM 784 N N . ILE A 1 101 ? 9.064 8.524 -12.324 1.00 97.12 101 ILE A N 1
ATOM 785 C CA . ILE A 1 101 ? 8.080 7.758 -11.563 1.00 97.12 101 ILE A CA 1
ATOM 786 C C . ILE A 1 101 ? 7.551 8.636 -10.431 1.00 97.12 101 ILE A C 1
ATOM 788 O O . ILE A 1 101 ? 8.326 9.096 -9.594 1.00 97.12 101 ILE A O 1
ATOM 792 N N . THR A 1 102 ? 6.237 8.861 -10.385 1.00 96.88 102 THR A N 1
ATOM 793 C CA . THR A 1 102 ? 5.599 9.605 -9.290 1.00 96.88 102 THR A CA 1
ATOM 794 C C . THR A 1 102 ? 5.661 8.800 -7.994 1.00 96.88 102 THR A C 1
ATOM 796 O O . THR A 1 102 ? 5.318 7.620 -7.967 1.00 96.88 102 THR A O 1
ATOM 799 N N . LEU A 1 103 ? 6.082 9.456 -6.918 1.00 97.50 103 LEU A N 1
ATOM 800 C CA . LEU A 1 103 ? 6.260 8.869 -5.601 1.00 97.50 103 LEU A CA 1
ATOM 801 C C . LEU A 1 103 ? 5.106 9.214 -4.659 1.00 97.50 103 LEU A C 1
ATOM 803 O O . LEU A 1 103 ? 4.521 10.295 -4.707 1.00 97.50 103 LEU A O 1
ATOM 807 N N . VAL A 1 104 ? 4.834 8.289 -3.747 1.00 97.56 104 VAL A N 1
ATOM 808 C CA . VAL A 1 104 ? 3.921 8.438 -2.616 1.00 97.56 104 VAL A CA 1
ATOM 809 C C . VAL A 1 104 ? 4.542 7.803 -1.374 1.00 97.56 104 VAL A C 1
ATOM 811 O O . VAL A 1 104 ? 5.217 6.777 -1.452 1.00 97.56 104 VAL A O 1
ATOM 814 N N . GLY A 1 105 ? 4.335 8.417 -0.215 1.00 95.75 105 GLY A N 1
ATOM 815 C CA . GLY A 1 105 ? 4.874 7.953 1.058 1.00 95.75 105 GLY A CA 1
ATOM 816 C C . GLY A 1 105 ? 4.271 8.701 2.249 1.00 95.75 105 GLY A C 1
ATOM 817 O O . GLY A 1 105 ? 3.452 9.603 2.063 1.00 95.75 105 GLY A O 1
ATOM 818 N N . PRO A 1 106 ? 4.706 8.401 3.485 1.00 93.12 106 PRO A N 1
ATOM 819 C CA . PRO A 1 106 ? 4.243 9.095 4.690 1.00 93.12 106 PRO A CA 1
ATOM 820 C C . PRO A 1 106 ? 4.532 10.608 4.684 1.00 93.12 106 PRO A C 1
ATOM 822 O O . PRO A 1 106 ? 3.947 11.349 5.473 1.00 93.12 106 PRO A O 1
ATOM 825 N N . TYR A 1 107 ? 5.430 11.074 3.812 1.00 92.38 107 TYR A N 1
ATOM 826 C CA . TYR A 1 107 ? 5.839 12.476 3.701 1.00 92.38 107 TYR A CA 1
ATOM 827 C C . TYR A 1 107 ? 5.153 13.244 2.561 1.00 92.38 107 TYR A C 1
ATOM 829 O O . TYR A 1 107 ? 5.422 14.435 2.399 1.00 92.38 107 TYR A O 1
ATOM 837 N N . GLY A 1 108 ? 4.279 12.603 1.778 1.00 92.69 108 GLY A N 1
ATOM 838 C CA . GLY A 1 108 ? 3.520 13.251 0.707 1.00 92.69 108 GLY A CA 1
ATOM 839 C C . GLY A 1 108 ? 3.386 12.406 -0.557 1.00 92.69 108 GLY A C 1
ATOM 840 O O . GLY A 1 108 ? 3.588 11.192 -0.544 1.00 92.69 108 GLY A O 1
ATOM 841 N N . GLY A 1 109 ? 3.014 13.071 -1.650 1.00 92.06 109 GLY A N 1
ATOM 842 C CA . GLY A 1 109 ? 2.591 12.420 -2.887 1.00 92.06 109 GLY A CA 1
ATOM 843 C C . GLY A 1 109 ?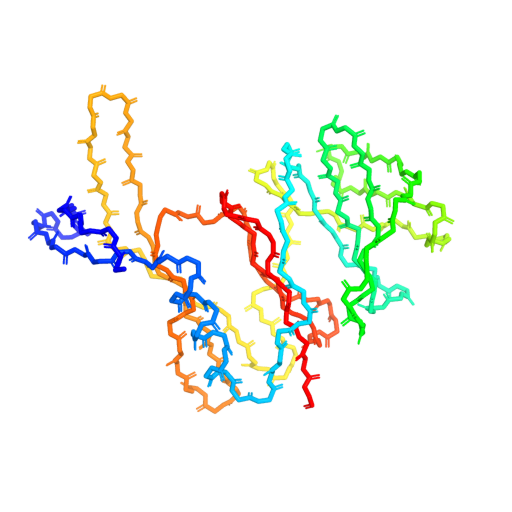 1.124 11.984 -2.856 1.00 92.06 109 GLY A C 1
ATOM 844 O O . GLY A 1 109 ? 0.398 12.213 -1.886 1.00 92.06 109 GLY A O 1
ATOM 845 N N . SER A 1 110 ? 0.671 11.378 -3.950 1.00 89.44 110 SER A N 1
ATOM 846 C CA . SER A 1 110 ? -0.707 10.906 -4.092 1.00 89.44 110 SER A CA 1
ATOM 847 C C . SER A 1 110 ? -0.756 9.623 -4.901 1.00 89.44 110 SER A C 1
ATOM 849 O O . SER A 1 110 ? -0.090 9.514 -5.927 1.00 89.44 110 SER A O 1
ATOM 851 N N . ILE A 1 111 ? -1.609 8.701 -4.473 1.00 95.19 111 ILE A N 1
ATOM 852 C CA . ILE A 1 111 ? -1.950 7.480 -5.197 1.00 95.19 111 ILE A CA 1
ATOM 853 C C . ILE A 1 111 ? -3.467 7.412 -5.358 1.00 95.19 111 ILE A C 1
ATOM 855 O O . ILE A 1 111 ? -4.205 7.963 -4.536 1.00 95.19 111 ILE A O 1
ATOM 859 N N . SER A 1 112 ? -3.946 6.779 -6.430 1.00 96.19 112 SER A N 1
ATOM 860 C CA . SER A 1 112 ? -5.384 6.689 -6.660 1.00 96.19 112 SER A CA 1
ATOM 861 C C . SER A 1 112 ? -6.057 5.816 -5.603 1.00 96.19 112 SER A C 1
ATOM 863 O O . SER A 1 112 ? -5.579 4.733 -5.267 1.00 96.19 112 SER A O 1
ATOM 865 N N . HIS A 1 113 ? -7.206 6.264 -5.106 1.00 97.31 113 HIS A N 1
ATOM 866 C CA . HIS A 1 113 ? -8.078 5.481 -4.228 1.00 97.31 113 HIS A CA 1
ATOM 867 C C . HIS A 1 113 ? -9.236 4.826 -4.987 1.00 97.31 113 HIS A C 1
ATOM 869 O O . HIS A 1 113 ? -10.094 4.191 -4.376 1.00 97.31 113 HIS A O 1
ATOM 875 N N . GLU A 1 114 ? -9.262 4.967 -6.308 1.00 97.56 114 GLU A N 1
ATOM 876 C CA . GLU A 1 114 ? -10.277 4.401 -7.184 1.00 97.56 114 GLU A CA 1
ATOM 877 C C . GLU A 1 114 ? -9.657 3.901 -8.487 1.00 97.56 114 GLU A C 1
ATOM 879 O O . GLU A 1 114 ? -8.677 4.450 -8.995 1.00 97.56 114 GLU A O 1
ATOM 884 N N . THR A 1 115 ? -10.228 2.839 -9.036 1.00 97.06 115 THR A N 1
ATOM 885 C CA . THR A 1 115 ? -9.891 2.352 -10.370 1.00 97.06 115 THR A CA 1
ATOM 886 C C . THR A 1 115 ? -10.884 2.914 -11.384 1.00 97.06 115 THR A C 1
ATOM 888 O O . THR A 1 115 ? -12.034 3.230 -11.070 1.00 97.06 115 THR A O 1
ATOM 891 N N . THR A 1 116 ? -10.491 2.935 -12.656 1.00 93.06 116 THR A N 1
ATOM 892 C CA . THR A 1 116 ? -11.407 3.239 -13.770 1.00 93.06 116 THR A CA 1
ATOM 893 C C . THR A 1 116 ? -12.530 2.208 -13.925 1.00 93.06 116 THR A C 1
ATOM 895 O O . THR A 1 116 ? -13.561 2.506 -14.526 1.00 93.06 116 THR A O 1
ATOM 898 N N . SER A 1 117 ? -12.348 1.005 -13.370 1.00 91.25 117 SER A N 1
ATOM 899 C CA . SER A 1 117 ? -13.345 -0.072 -13.372 1.00 91.25 117 SER A CA 1
ATOM 900 C C . SER A 1 117 ? -14.386 0.072 -12.254 1.00 91.25 117 SER A C 1
ATOM 902 O O . SER A 1 117 ? -15.403 -0.622 -12.279 1.00 91.25 117 SER A O 1
ATOM 904 N N . GLY A 1 118 ? -14.173 0.993 -11.308 1.00 95.19 118 GLY A N 1
ATOM 905 C CA . GLY A 1 118 ? -15.119 1.329 -10.245 1.00 95.19 118 GLY A CA 1
ATOM 906 C C . GLY A 1 118 ? -14.846 0.667 -8.892 1.00 95.19 118 GLY A C 1
ATOM 907 O O . GLY A 1 118 ? -15.650 0.849 -7.973 1.00 95.19 118 GLY A O 1
ATOM 908 N N . GLU A 1 119 ? -13.739 -0.070 -8.730 1.00 97.69 119 GLU A N 1
ATOM 909 C CA . GLU A 1 119 ? -13.270 -0.417 -7.385 1.00 97.69 119 GLU A CA 1
ATOM 910 C C . GLU A 1 119 ? -12.736 0.826 -6.684 1.00 97.69 119 GLU A C 1
ATOM 912 O O . GLU A 1 119 ? -12.202 1.736 -7.318 1.00 97.69 119 GLU A O 1
ATOM 917 N N . ARG A 1 120 ? -12.859 0.863 -5.361 1.00 98.12 120 ARG A N 1
ATOM 918 C CA . ARG A 1 120 ? -12.341 1.972 -4.560 1.00 98.12 120 ARG A CA 1
ATOM 919 C C . ARG A 1 120 ? -12.002 1.540 -3.149 1.00 98.12 120 ARG A C 1
ATOM 921 O O . ARG A 1 120 ? -12.484 0.515 -2.669 1.00 98.12 120 ARG A O 1
ATOM 928 N N . VAL A 1 121 ? -11.230 2.370 -2.468 1.00 97.88 121 VAL A N 1
ATOM 929 C CA . VAL A 1 121 ? -11.006 2.263 -1.029 1.00 97.88 121 VAL A CA 1
ATOM 930 C C . VAL A 1 121 ? -11.753 3.356 -0.283 1.00 97.88 121 VAL A C 1
ATOM 932 O O . VAL A 1 121 ? -11.731 4.528 -0.653 1.00 97.88 121 VAL A O 1
ATOM 935 N N . GLU A 1 122 ? -12.427 2.962 0.788 1.00 97.62 122 GLU A N 1
ATOM 936 C CA . GLU A 1 122 ? -13.145 3.864 1.683 1.00 97.62 122 GLU A CA 1
ATOM 937 C C . GLU A 1 122 ? -12.512 3.812 3.071 1.00 97.62 122 GLU A C 1
ATOM 939 O O . GLU A 1 122 ? -12.108 2.753 3.548 1.00 97.62 122 GLU A O 1
ATOM 944 N N . ILE A 1 123 ? -12.425 4.969 3.723 1.00 96.25 123 ILE A N 1
ATOM 945 C CA . ILE A 1 123 ? -11.756 5.122 5.015 1.00 96.25 123 ILE A CA 1
ATOM 946 C C . ILE A 1 123 ? -12.802 5.523 6.038 1.00 96.25 123 ILE A C 1
ATOM 948 O O . ILE A 1 123 ? -13.560 6.474 5.831 1.00 96.25 123 ILE A O 1
ATOM 952 N N . GLU A 1 124 ? -12.824 4.828 7.165 1.00 96.62 124 GLU A N 1
ATOM 953 C CA . GLU A 1 124 ? -13.715 5.151 8.269 1.00 96.62 124 GLU A CA 1
ATOM 954 C C . GLU A 1 124 ? -12.898 5.403 9.540 1.00 96.62 124 GLU A C 1
ATOM 956 O O . GLU A 1 124 ? -12.245 4.508 10.080 1.00 96.62 124 GLU A O 1
ATOM 961 N N . TYR A 1 125 ? -12.956 6.641 10.039 1.00 96.44 125 TYR A N 1
ATOM 962 C CA . TYR A 1 125 ? -12.371 7.010 11.325 1.00 96.44 125 TYR A CA 1
ATOM 963 C C . TYR A 1 125 ? -13.151 6.370 12.475 1.00 96.44 125 TYR A C 1
ATOM 965 O O . TYR A 1 125 ? -14.356 6.597 12.628 1.00 96.44 125 TYR A O 1
ATOM 973 N N . LEU A 1 126 ? -12.452 5.592 13.301 1.00 96.75 126 LEU A N 1
ATOM 974 C CA . LEU A 1 126 ? -13.039 4.870 14.429 1.00 96.75 126 LEU A CA 1
ATOM 975 C C . LEU A 1 126 ? -12.976 5.682 15.722 1.00 96.75 126 LEU A C 1
ATOM 977 O O . LEU A 1 126 ? -13.887 5.602 16.547 1.00 96.75 126 LEU A O 1
ATOM 981 N N . GLY A 1 127 ? -11.918 6.471 15.899 1.00 96.88 127 GLY A N 1
ATOM 982 C CA . GLY A 1 127 ? -11.689 7.244 17.112 1.00 96.88 127 GLY A CA 1
ATOM 983 C C . GLY A 1 127 ? -10.214 7.386 17.454 1.00 96.88 127 GLY A C 1
ATOM 984 O O . GLY A 1 127 ? -9.329 7.025 16.677 1.00 96.88 127 GLY A O 1
ATOM 985 N N . GLU A 1 128 ? -9.954 7.891 18.653 1.00 97.19 128 GLU A N 1
ATOM 986 C CA . GLU A 1 128 ? -8.603 8.136 19.141 1.00 97.19 128 GLU A CA 1
ATOM 987 C C . GLU A 1 128 ? -8.386 7.672 20.579 1.00 97.19 128 GLU A C 1
ATOM 989 O O . GLU A 1 128 ? -9.301 7.604 21.398 1.00 97.19 128 GLU A O 1
ATOM 994 N N . LYS A 1 129 ? -7.131 7.370 20.902 1.00 94.81 129 LYS A N 1
ATOM 995 C CA . LYS A 1 129 ? -6.664 7.078 22.254 1.00 94.81 129 LYS A CA 1
ATOM 996 C C . LYS A 1 129 ? -5.590 8.081 22.630 1.00 94.81 129 LYS A C 1
ATOM 998 O O . LYS A 1 129 ? -4.491 8.065 22.072 1.00 94.81 129 LYS A O 1
ATOM 1003 N N . VAL A 1 130 ? -5.895 8.928 23.605 1.00 92.75 130 VAL A N 1
ATOM 1004 C CA . VAL A 1 130 ? -4.919 9.853 24.181 1.00 92.75 130 VAL A CA 1
ATOM 1005 C C . VAL A 1 130 ? -4.042 9.086 25.166 1.00 92.75 130 VAL A C 1
ATOM 1007 O O . VAL A 1 130 ? -4.524 8.505 26.137 1.00 92.75 130 VAL A O 1
ATOM 1010 N N . THR A 1 131 ? -2.741 9.062 24.901 1.00 89.69 131 THR A N 1
ATOM 1011 C CA . THR A 1 131 ? -1.716 8.557 25.823 1.00 89.69 131 THR A CA 1
ATOM 1012 C C . THR A 1 131 ? -0.912 9.739 26.375 1.00 89.69 131 THR A C 1
ATOM 1014 O O . THR A 1 131 ? -0.967 10.819 25.788 1.00 89.69 131 THR A O 1
ATOM 1017 N N . PRO A 1 132 ? -0.116 9.570 27.447 1.00 92.81 132 PRO A N 1
ATOM 1018 C CA . PRO A 1 132 ? 0.718 10.657 27.972 1.00 92.81 132 PRO A CA 1
ATOM 1019 C C . PRO A 1 132 ? 1.702 11.267 26.961 1.00 92.81 132 PRO A C 1
ATOM 1021 O O . PRO A 1 132 ? 2.158 12.387 27.163 1.00 92.81 132 PRO A O 1
ATOM 1024 N N . TYR A 1 133 ? 2.042 10.537 25.893 1.00 92.00 133 TYR A N 1
ATOM 1025 C CA . TYR A 1 133 ? 3.072 10.933 24.927 1.00 92.00 133 TYR A CA 1
ATOM 1026 C C . TYR A 1 133 ? 2.513 11.324 23.558 1.00 92.00 133 TYR A C 1
ATOM 1028 O O . TYR A 1 133 ? 3.147 12.086 22.835 1.00 92.00 133 TYR A O 1
ATOM 1036 N N . LYS A 1 134 ? 1.360 10.768 23.171 1.00 93.25 134 LYS A N 1
ATOM 1037 C CA . LYS A 1 134 ? 0.755 10.984 21.852 1.00 93.25 134 LYS A CA 1
ATOM 1038 C C . LYS A 1 134 ? -0.726 10.627 21.815 1.00 93.25 134 LYS A C 1
ATOM 1040 O O . LYS A 1 134 ? -1.182 9.752 22.556 1.00 93.25 134 LYS A O 1
ATOM 1045 N N . THR A 1 135 ? -1.441 11.232 20.875 1.00 93.75 135 THR A N 1
ATOM 1046 C CA . THR A 1 135 ? -2.781 10.799 20.469 1.00 93.75 135 THR A CA 1
ATOM 1047 C C . THR A 1 135 ? -2.658 9.785 19.338 1.00 93.75 135 THR A C 1
ATOM 1049 O O . THR A 1 135 ? -2.075 10.069 18.295 1.00 93.75 135 THR A O 1
ATOM 1052 N N . LEU A 1 136 ? -3.187 8.586 19.561 1.00 94.44 136 LEU A N 1
ATOM 1053 C CA . LEU A 1 136 ? -3.251 7.519 18.570 1.00 94.44 136 LEU A CA 1
ATOM 1054 C C . LEU A 1 136 ? -4.606 7.565 17.875 1.00 94.44 136 LEU A C 1
ATOM 1056 O O . LEU A 1 136 ? -5.619 7.357 18.536 1.00 94.44 136 LEU A O 1
ATOM 1060 N N . LYS A 1 137 ? -4.623 7.799 16.565 1.00 95.88 137 LYS A N 1
ATOM 1061 C CA . LYS A 1 137 ? -5.833 7.684 15.740 1.00 95.88 137 LYS A CA 1
ATOM 1062 C C . LYS A 1 137 ? -6.027 6.245 15.294 1.00 95.88 137 LYS A C 1
ATOM 1064 O O . LYS A 1 137 ? -5.036 5.553 15.083 1.00 95.88 137 LYS A O 1
ATOM 1069 N N . TYR A 1 138 ? -7.271 5.819 15.140 1.00 96.44 138 TYR A N 1
ATOM 1070 C CA . TYR A 1 138 ? -7.622 4.501 14.628 1.00 96.44 138 TYR A CA 1
ATOM 1071 C C . TYR A 1 138 ? -8.614 4.635 13.485 1.00 96.44 138 TYR A C 1
ATOM 1073 O O . TYR A 1 138 ? -9.609 5.356 13.586 1.00 96.44 138 TYR A O 1
ATOM 1081 N N . GLU A 1 139 ? -8.341 3.907 12.414 1.00 96.81 139 GLU A N 1
ATOM 1082 C CA . GLU A 1 139 ? -9.113 3.920 11.181 1.00 96.81 139 GLU A CA 1
ATOM 1083 C C . GLU A 1 139 ? -9.323 2.486 10.706 1.00 96.81 139 GLU A C 1
ATOM 1085 O O . GLU A 1 139 ? -8.582 1.567 11.073 1.00 96.81 139 GLU A O 1
ATOM 1090 N N . GLN A 1 140 ? -10.356 2.290 9.896 1.00 97.12 140 GLN A N 1
ATOM 1091 C CA . GLN A 1 140 ? -10.498 1.091 9.087 1.00 97.12 140 GLN A CA 1
ATOM 1092 C C . GLN A 1 140 ? -10.547 1.457 7.610 1.00 97.12 140 GLN A C 1
ATOM 1094 O O . GLN A 1 140 ? -11.146 2.467 7.240 1.00 97.12 140 GLN A O 1
ATOM 1099 N N . ILE A 1 141 ? -9.927 0.615 6.790 1.00 98.06 141 ILE A N 1
ATOM 1100 C CA . ILE A 1 141 ? -9.943 0.736 5.335 1.00 98.06 141 ILE A CA 1
ATOM 1101 C C . ILE A 1 141 ? -10.801 -0.394 4.793 1.00 98.06 141 ILE A C 1
ATOM 1103 O O . ILE A 1 141 ? -10.599 -1.567 5.129 1.00 98.06 141 ILE A O 1
ATOM 1107 N N . LEU A 1 142 ? -11.766 -0.022 3.962 1.00 98.31 142 LEU A N 1
ATOM 1108 C CA . LEU A 1 142 ? -12.631 -0.939 3.249 1.00 98.31 142 LEU A CA 1
ATOM 1109 C C . LEU A 1 142 ? -12.232 -0.960 1.781 1.00 98.31 142 LEU A C 1
ATOM 1111 O O . LEU A 1 142 ? -12.160 0.089 1.147 1.00 98.31 142 LEU A O 1
ATOM 1115 N N . PHE A 1 143 ? -12.031 -2.154 1.237 1.00 98.38 143 PHE A N 1
ATOM 1116 C CA . PHE A 1 143 ? -12.009 -2.361 -0.202 1.00 98.38 143 PHE A CA 1
ATOM 1117 C C . PHE A 1 143 ? -13.446 -2.522 -0.684 1.00 98.38 143 PHE A C 1
ATOM 1119 O O . PHE A 1 143 ? -14.195 -3.343 -0.143 1.00 98.38 143 PHE A O 1
ATOM 1126 N N . VAL A 1 144 ? -13.831 -1.744 -1.689 1.00 98.19 144 VAL A N 1
ATOM 1127 C CA . VAL A 1 144 ? -15.149 -1.819 -2.310 1.00 98.19 144 VAL A CA 1
ATOM 1128 C C . VAL A 1 144 ? -15.006 -2.297 -3.743 1.00 98.19 144 VAL A C 1
ATOM 1130 O O . VAL A 1 144 ? -14.347 -1.643 -4.550 1.00 98.19 144 VAL A O 1
ATOM 1133 N N . ASP A 1 145 ? -15.621 -3.437 -4.054 1.00 95.94 145 ASP A N 1
ATOM 1134 C CA . ASP A 1 145 ? -15.605 -3.991 -5.409 1.00 95.94 145 ASP A CA 1
ATOM 1135 C C . ASP A 1 145 ? -16.568 -3.249 -6.358 1.00 95.94 145 ASP A C 1
ATOM 1137 O O . ASP A 1 145 ? -17.354 -2.387 -5.950 1.00 95.94 145 ASP A O 1
ATOM 1141 N N . THR A 1 146 ? -16.534 -3.609 -7.643 1.00 95.06 146 THR A N 1
ATOM 1142 C CA . THR A 1 146 ? -17.373 -3.002 -8.695 1.00 95.06 146 THR A CA 1
ATOM 1143 C C . THR A 1 146 ? -18.875 -3.217 -8.496 1.00 95.06 146 THR A C 1
ATOM 1145 O O . THR A 1 146 ? -19.687 -2.497 -9.075 1.00 95.06 146 THR A O 1
ATOM 1148 N N . MET A 1 147 ? -19.263 -4.180 -7.656 1.00 94.81 147 MET A N 1
ATOM 1149 C CA . MET A 1 147 ? -20.650 -4.460 -7.284 1.00 94.81 147 MET A CA 1
ATOM 1150 C C . MET A 1 147 ? -21.072 -3.728 -6.002 1.00 94.81 147 MET A C 1
ATOM 1152 O O . MET A 1 147 ? -22.234 -3.817 -5.599 1.00 94.81 147 MET A O 1
ATOM 1156 N N . GLY A 1 148 ? -20.155 -3.004 -5.355 1.00 95.38 148 GLY A N 1
ATOM 1157 C CA . GLY A 1 148 ? -20.391 -2.303 -4.099 1.00 95.38 148 GLY A CA 1
ATOM 1158 C C . GLY A 1 148 ? -20.246 -3.175 -2.849 1.00 95.38 148 GLY A C 1
ATOM 1159 O O . GLY A 1 148 ? -20.582 -2.706 -1.759 1.00 95.38 148 GLY A O 1
ATOM 1160 N N . ASN A 1 149 ? -19.759 -4.417 -2.960 1.00 95.94 149 ASN A N 1
ATOM 1161 C CA . ASN A 1 149 ? -19.470 -5.234 -1.782 1.00 95.94 149 ASN A CA 1
ATOM 1162 C C . ASN A 1 149 ? -18.266 -4.651 -1.043 1.00 95.94 149 ASN A C 1
ATOM 1164 O O . ASN A 1 149 ? -17.280 -4.261 -1.663 1.00 95.94 149 ASN A O 1
ATOM 1168 N N . ARG A 1 150 ? -18.348 -4.619 0.288 1.00 97.31 150 ARG A N 1
ATOM 1169 C CA . ARG A 1 150 ? -17.342 -4.019 1.168 1.00 97.31 150 ARG A CA 1
ATOM 1170 C C . ARG A 1 150 ? -16.613 -5.100 1.964 1.00 97.31 150 ARG A C 1
ATOM 1172 O O . ARG A 1 150 ? -17.261 -5.863 2.676 1.00 97.31 150 ARG A O 1
ATOM 1179 N N . GLU A 1 151 ? -15.286 -5.103 1.911 1.00 97.69 151 GLU A N 1
ATOM 1180 C CA . GLU A 1 151 ? -14.416 -5.949 2.738 1.00 97.69 151 GLU A CA 1
ATOM 1181 C C . GLU A 1 151 ? -13.495 -5.063 3.582 1.00 97.69 151 GLU A C 1
ATOM 1183 O O . GLU A 1 151 ? -12.853 -4.159 3.055 1.00 97.69 151 GLU A O 1
ATOM 1188 N N . ILE A 1 152 ? -13.412 -5.306 4.893 1.00 98.00 152 ILE A N 1
ATOM 1189 C CA . ILE A 1 152 ? -12.475 -4.577 5.759 1.00 98.00 152 ILE A CA 1
ATOM 1190 C C . ILE A 1 152 ? -11.099 -5.209 5.593 1.00 98.00 152 ILE A C 1
ATOM 1192 O O . ILE A 1 152 ? -10.869 -6.327 6.052 1.00 98.00 152 ILE A O 1
ATOM 1196 N N . ILE A 1 153 ? -10.190 -4.476 4.963 1.00 97.81 153 ILE A N 1
ATOM 1197 C CA . ILE A 1 153 ? -8.844 -4.958 4.637 1.00 97.81 153 ILE A CA 1
ATOM 1198 C C . ILE A 1 153 ? -7.801 -4.530 5.663 1.00 97.81 153 ILE A C 1
ATOM 1200 O O . ILE A 1 153 ? -6.757 -5.160 5.789 1.00 97.81 153 ILE A O 1
ATOM 1204 N N . TYR A 1 154 ? -8.100 -3.489 6.437 1.00 97.75 154 TYR A N 1
ATOM 1205 C CA . TYR A 1 154 ? -7.198 -2.970 7.450 1.00 97.75 154 TYR A CA 1
ATOM 1206 C C . TYR A 1 154 ? -7.973 -2.304 8.580 1.00 97.75 154 TYR A C 1
ATOM 1208 O O . TYR A 1 154 ? -8.989 -1.645 8.350 1.00 97.75 154 TYR A O 1
ATOM 1216 N N . ARG A 1 155 ? -7.473 -2.448 9.809 1.00 97.25 155 ARG A N 1
ATOM 1217 C CA . ARG A 1 155 ? -7.992 -1.748 10.985 1.00 97.25 155 ARG A CA 1
ATOM 1218 C C . ARG A 1 155 ? -6.898 -1.579 12.025 1.00 97.25 155 ARG A C 1
ATOM 1220 O O . ARG A 1 155 ? -6.600 -2.517 12.763 1.00 97.25 155 ARG A O 1
ATOM 1227 N N . SER A 1 156 ? -6.325 -0.389 12.114 1.00 95.94 156 SER A N 1
ATOM 1228 C CA . SER A 1 156 ? -5.297 -0.052 13.104 1.00 95.94 156 SER A CA 1
ATOM 1229 C C . SER A 1 156 ? -5.063 1.464 13.108 1.00 95.94 156 SER A C 1
ATOM 1231 O O . SER A 1 156 ? -5.938 2.236 12.711 1.00 95.94 156 SER A O 1
ATOM 1233 N N . ASN A 1 157 ? -3.896 1.908 13.573 1.00 94.06 157 ASN A N 1
ATOM 1234 C CA . ASN A 1 157 ? -3.400 3.249 13.280 1.00 94.06 157 ASN A CA 1
ATOM 1235 C C . ASN A 1 157 ? -3.303 3.475 11.762 1.00 94.06 157 ASN A C 1
ATOM 1237 O O . ASN A 1 157 ? -3.072 2.498 11.053 1.00 94.06 157 ASN A O 1
ATOM 1241 N N . PRO A 1 158 ? -3.479 4.712 11.259 1.00 95.06 158 PRO A N 1
ATOM 1242 C CA . PRO A 1 158 ? -3.408 4.982 9.827 1.00 95.06 158 PRO A CA 1
ATOM 1243 C C . PRO A 1 158 ? -2.131 4.386 9.213 1.00 95.06 158 PRO A C 1
ATOM 1245 O O . PRO A 1 158 ? -1.055 4.594 9.782 1.00 95.06 158 PRO A O 1
ATOM 1248 N N . PRO A 1 159 ? -2.238 3.623 8.112 1.00 95.31 159 PRO A N 1
ATOM 1249 C CA . PRO A 1 159 ? -1.065 3.122 7.402 1.00 95.31 159 PRO A CA 1
ATOM 1250 C C . PRO A 1 159 ? -0.293 4.290 6.772 1.00 95.31 159 PRO A C 1
ATOM 1252 O O . PRO A 1 159 ? -0.794 5.413 6.687 1.00 95.31 159 PRO A O 1
ATOM 1255 N N . TYR A 1 160 ? 0.923 4.026 6.301 1.00 95.44 160 TYR A N 1
ATOM 1256 C CA . TYR A 1 160 ? 1.728 5.026 5.602 1.00 95.44 160 TYR A CA 1
ATOM 1257 C C . TYR A 1 160 ? 1.095 5.442 4.278 1.00 95.44 160 TYR A C 1
ATOM 1259 O O . TYR A 1 160 ? 1.072 6.629 3.967 1.00 95.44 160 TYR A O 1
ATOM 1267 N N . LEU A 1 161 ? 0.582 4.476 3.511 1.00 96.06 161 LEU A N 1
ATOM 1268 C CA . LEU A 1 161 ? -0.197 4.719 2.298 1.00 96.06 161 LEU A CA 1
ATOM 1269 C C . LEU A 1 161 ? -0.964 3.464 1.872 1.00 96.06 161 LEU A C 1
ATOM 1271 O O . LEU A 1 161 ? -0.678 2.352 2.319 1.00 96.06 161 LEU A O 1
ATOM 1275 N N . TYR A 1 162 ? -1.919 3.648 0.969 1.00 97.00 162 TYR A N 1
ATOM 1276 C CA . TYR A 1 162 ? -2.602 2.577 0.252 1.00 97.00 162 TYR A CA 1
ATOM 1277 C C . TYR A 1 162 ? -3.233 3.144 -1.017 1.00 97.00 162 TYR A C 1
ATOM 1279 O O . TYR A 1 162 ? -3.564 4.325 -1.065 1.00 97.00 162 TYR A O 1
ATOM 1287 N N . GLY A 1 163 ? -3.435 2.314 -2.033 1.00 97.50 163 GLY A N 1
ATOM 1288 C CA . GLY A 1 163 ? -4.075 2.753 -3.268 1.00 97.50 163 GLY A CA 1
ATOM 1289 C C . GLY A 1 163 ? -3.777 1.851 -4.451 1.00 97.50 163 GLY A C 1
ATOM 1290 O O . GLY A 1 163 ? -3.180 0.787 -4.306 1.00 97.50 163 GLY A O 1
ATOM 1291 N N . PHE A 1 164 ? -4.222 2.288 -5.621 1.00 98.19 164 PHE A N 1
ATOM 1292 C CA . PHE A 1 164 ? -4.127 1.550 -6.871 1.00 98.19 164 PHE A CA 1
ATOM 1293 C C . PHE A 1 164 ? -3.015 2.086 -7.773 1.00 98.19 164 PHE A C 1
ATOM 1295 O O . PHE A 1 164 ? -2.710 3.280 -7.754 1.00 98.19 164 PHE A O 1
ATOM 1302 N N . SER A 1 165 ? -2.457 1.203 -8.602 1.00 97.44 165 SER A N 1
ATOM 1303 C CA . SER A 1 165 ? -1.682 1.600 -9.779 1.00 97.44 165 SER A CA 1
ATOM 1304 C C . SER A 1 165 ? -2.546 2.395 -10.763 1.00 97.44 165 SER A C 1
ATOM 1306 O O . SER A 1 165 ? -3.775 2.285 -10.762 1.00 97.44 165 SER A O 1
ATOM 1308 N N . ASP A 1 166 ? -1.907 3.162 -11.648 1.00 94.75 166 ASP A N 1
ATOM 1309 C CA . ASP A 1 166 ? -2.609 4.014 -12.620 1.00 94.75 166 ASP A CA 1
ATOM 1310 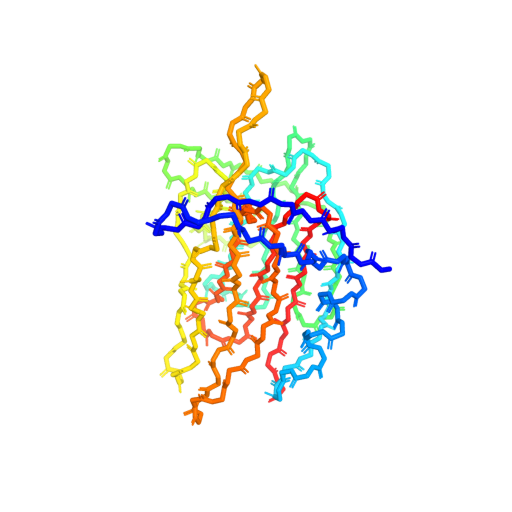C C . ASP A 1 166 ? -3.507 3.225 -13.589 1.00 94.75 166 ASP A C 1
ATOM 1312 O O . ASP A 1 166 ? -4.550 3.716 -14.022 1.00 94.75 166 ASP A O 1
ATOM 1316 N N . ASP A 1 167 ? -3.129 1.987 -13.913 1.00 95.44 167 ASP A N 1
ATOM 1317 C CA . ASP A 1 167 ? -3.930 1.082 -14.742 1.00 95.44 167 ASP A CA 1
ATOM 1318 C C . ASP A 1 167 ? -5.009 0.316 -13.948 1.00 95.44 167 ASP A C 1
ATOM 1320 O O . ASP A 1 167 ? -5.836 -0.379 -14.538 1.00 95.44 167 ASP A O 1
ATOM 1324 N N . GLY A 1 168 ? -5.023 0.446 -12.617 1.00 96.75 168 GLY A N 1
ATOM 1325 C CA . GLY A 1 168 ? -5.979 -0.203 -11.721 1.00 96.75 168 GLY A CA 1
ATOM 1326 C C . GLY A 1 168 ? -5.814 -1.721 -11.583 1.00 96.75 168 GLY A C 1
ATOM 1327 O O . GLY A 1 168 ? -6.740 -2.380 -11.095 1.00 96.75 168 GLY A O 1
ATOM 1328 N N . ASN A 1 169 ? -4.685 -2.292 -12.020 1.00 97.25 169 ASN A N 1
ATOM 1329 C CA . ASN A 1 169 ? -4.415 -3.734 -11.946 1.00 97.25 169 ASN A CA 1
ATOM 1330 C C . ASN A 1 169 ? -3.663 -4.159 -10.684 1.00 97.25 169 ASN A C 1
ATOM 1332 O O . ASN A 1 169 ? -3.640 -5.351 -10.367 1.00 97.25 169 ASN A O 1
ATOM 1336 N N . TYR A 1 170 ? -3.089 -3.207 -9.951 1.00 98.06 170 TYR A N 1
ATOM 1337 C CA . TYR A 1 170 ? -2.373 -3.458 -8.709 1.00 98.06 170 TYR A CA 1
ATOM 1338 C C . TYR A 1 170 ? -2.931 -2.597 -7.584 1.00 98.06 170 TYR A C 1
ATOM 1340 O O . TYR A 1 170 ? -3.372 -1.469 -7.799 1.00 98.06 170 TYR A O 1
ATOM 1348 N N . PHE A 1 171 ? -2.909 -3.145 -6.376 1.00 98.12 171 PHE A N 1
ATOM 1349 C CA . PHE A 1 171 ? -3.253 -2.443 -5.148 1.00 98.12 171 PHE A CA 1
ATOM 1350 C C . PHE A 1 171 ? -2.110 -2.610 -4.156 1.00 98.12 171 PHE A C 1
ATOM 1352 O O . PHE A 1 171 ? -1.539 -3.694 -4.049 1.00 98.12 171 PHE A O 1
ATOM 1359 N N . VAL A 1 172 ? -1.782 -1.551 -3.427 1.00 98.06 172 VAL A N 1
ATOM 1360 C CA . VAL A 1 172 ? -0.745 -1.557 -2.398 1.00 98.06 172 VAL A CA 1
ATOM 1361 C C . VAL A 1 172 ? -1.309 -1.057 -1.078 1.00 98.06 172 VAL A C 1
ATOM 1363 O O . VAL A 1 172 ? -2.153 -0.162 -1.058 1.00 98.06 172 VAL A O 1
ATOM 1366 N N . LEU A 1 173 ? -0.821 -1.617 0.025 1.00 97.69 173 LEU A N 1
ATOM 1367 C CA . LEU A 1 173 ? -0.981 -1.083 1.374 1.00 97.69 173 LEU A CA 1
ATOM 1368 C C . LEU A 1 173 ? 0.373 -1.165 2.080 1.00 97.69 173 LEU A C 1
ATOM 1370 O O . LEU A 1 173 ? 0.992 -2.225 2.096 1.00 97.69 173 LEU A O 1
ATOM 1374 N N . ALA A 1 174 ? 0.832 -0.049 2.646 1.00 96.75 174 ALA A N 1
ATOM 1375 C CA . ALA A 1 174 ? 2.087 0.023 3.386 1.00 96.75 174 ALA A CA 1
ATOM 1376 C C . ALA A 1 174 ? 1.853 0.552 4.802 1.00 96.75 174 ALA A C 1
ATOM 1378 O O . ALA A 1 174 ? 1.290 1.633 4.970 1.00 96.75 174 ALA A O 1
ATOM 1379 N N . ASP A 1 175 ? 2.309 -0.175 5.815 1.00 94.31 175 ASP A N 1
ATOM 1380 C CA . ASP A 1 175 ? 2.197 0.180 7.230 1.00 94.31 175 ASP A CA 1
ATOM 1381 C C . ASP A 1 175 ? 3.487 -0.159 8.005 1.00 94.31 175 ASP A C 1
ATOM 1383 O O . ASP A 1 175 ? 4.523 -0.484 7.422 1.00 94.31 175 A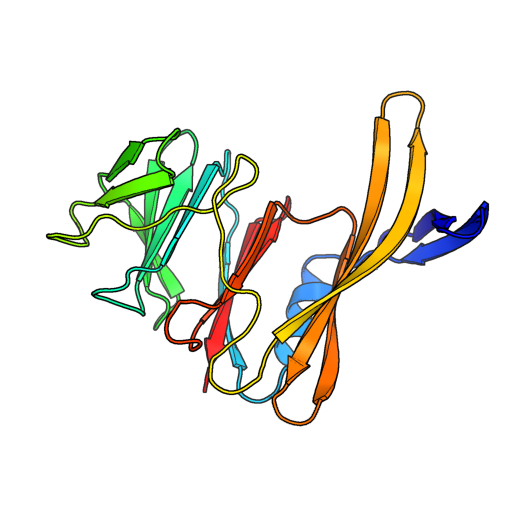SP A O 1
ATOM 1387 N N . ASP A 1 176 ? 3.433 -0.089 9.340 1.00 87.94 176 ASP A N 1
ATOM 1388 C CA . ASP A 1 176 ? 4.555 -0.467 10.212 1.00 87.94 176 ASP A CA 1
ATOM 1389 C C . ASP A 1 176 ? 4.980 -1.951 10.057 1.00 87.94 176 ASP A C 1
ATOM 1391 O O . ASP A 1 176 ? 6.086 -2.324 10.455 1.00 87.94 176 ASP A O 1
ATOM 1395 N N . GLY A 1 177 ? 4.112 -2.822 9.531 1.00 86.12 177 GLY A N 1
ATOM 1396 C CA . GLY A 1 177 ? 4.375 -4.243 9.293 1.00 86.12 177 GLY A CA 1
ATOM 1397 C C . GLY A 1 177 ? 5.098 -4.525 7.973 1.00 86.12 177 GLY A C 1
ATOM 1398 O O . GLY A 1 177 ? 5.855 -5.501 7.879 1.00 86.12 177 GLY A O 1
ATOM 1399 N N . GLY A 1 178 ? 4.925 -3.662 6.974 1.00 93.75 178 GLY A N 1
ATOM 1400 C CA . GLY A 1 178 ? 5.585 -3.778 5.681 1.00 93.75 178 GLY A CA 1
ATOM 1401 C C . GLY A 1 178 ? 4.735 -3.251 4.536 1.00 93.75 178 GLY A C 1
ATOM 1402 O O . GLY A 1 178 ? 3.946 -2.328 4.702 1.00 93.75 178 GLY A O 1
ATOM 1403 N N . ILE A 1 179 ? 4.945 -3.831 3.358 1.00 97.12 179 ILE A N 1
ATOM 1404 C CA . ILE A 1 179 ? 4.222 -3.523 2.129 1.00 97.12 179 ILE A CA 1
ATOM 1405 C C . ILE A 1 179 ? 3.554 -4.804 1.646 1.00 97.12 179 ILE A C 1
ATOM 1407 O O . ILE A 1 179 ? 4.232 -5.801 1.385 1.00 97.12 179 ILE A O 1
ATOM 1411 N N . ASP A 1 180 ? 2.238 -4.743 1.491 1.00 97.75 180 ASP A N 1
ATOM 1412 C CA . ASP A 1 180 ? 1.424 -5.761 0.844 1.00 97.75 180 ASP A CA 1
ATOM 1413 C C . ASP A 1 180 ? 1.017 -5.274 -0.547 1.00 97.75 180 ASP A C 1
ATOM 1415 O O . ASP A 1 180 ? 0.543 -4.147 -0.707 1.00 97.75 180 ASP A O 1
ATOM 1419 N N . VAL A 1 181 ? 1.189 -6.130 -1.556 1.00 98.12 181 VAL A N 1
ATOM 1420 C CA . VAL A 1 181 ? 0.816 -5.837 -2.943 1.00 98.12 181 VAL A CA 1
ATOM 1421 C C . VAL A 1 181 ? -0.105 -6.922 -3.472 1.00 98.12 181 VAL A C 1
ATOM 1423 O O . VAL A 1 181 ? 0.184 -8.119 -3.372 1.00 98.12 181 VAL A O 1
ATOM 1426 N N . LEU A 1 182 ? -1.219 -6.488 -4.048 1.00 98.25 182 LEU A N 1
ATOM 1427 C CA . LEU A 1 182 ? -2.209 -7.332 -4.691 1.00 98.25 182 LEU A CA 1
ATOM 1428 C C . LEU A 1 182 ? -2.221 -7.072 -6.196 1.00 98.25 182 LEU A C 1
ATOM 1430 O O . LEU A 1 182 ? -1.998 -5.947 -6.644 1.00 98.25 182 LEU A O 1
ATOM 1434 N N . ARG A 1 183 ? -2.544 -8.112 -6.962 1.00 97.81 183 ARG A N 1
ATOM 1435 C CA . ARG A 1 183 ? -2.756 -8.068 -8.409 1.00 97.81 183 ARG A CA 1
ATOM 1436 C C . ARG A 1 183 ? -4.161 -8.545 -8.749 1.00 97.81 183 ARG A C 1
ATOM 1438 O O . ARG A 1 183 ? -4.660 -9.489 -8.139 1.00 97.81 183 ARG A O 1
ATOM 1445 N N . ARG A 1 184 ? -4.778 -7.915 -9.741 1.00 95.88 184 ARG A N 1
ATOM 1446 C CA . ARG A 1 184 ? -6.037 -8.353 -10.347 1.00 95.88 184 ARG A CA 1
ATOM 1447 C C . ARG A 1 184 ? -5.861 -9.646 -11.163 1.00 95.88 184 ARG A C 1
ATOM 1449 O O . ARG A 1 184 ? -4.880 -9.779 -11.891 1.00 95.88 184 ARG A O 1
ATOM 1456 N N . ILE A 1 185 ? -6.831 -10.560 -11.071 1.00 93.12 185 ILE A N 1
ATOM 1457 C CA . ILE A 1 185 ? -6.912 -11.822 -11.837 1.00 93.12 185 ILE A CA 1
ATOM 1458 C C . ILE A 1 185 ? -7.864 -11.682 -13.027 1.00 93.12 185 ILE A C 1
ATOM 1460 O O . ILE A 1 185 ? -8.956 -11.098 -12.836 1.00 93.12 185 ILE A O 1
#

pLDDT: mean 95.24, std 3.69, range [61.44, 98.38]